Protein AF-A0A644YS75-F1 (afdb_monomer)

Nearest PDB structures (foldseek):
  4ifd-assembly1_A  TM=1.563E-01  e=3.974E+00  Saccharomyces cerevisiae S288C
  4oo1-assembly1_A  TM=1.200E-01  e=9.570E+00  Saccharomyces cerevisiae S288C

Secondary structure (DSSP, 8-state):
--PPPSSSEEEEE-SSTT-EEEEETTEEEEHHHHHGGG-TT--S---EEEEEE-BTTB--SS--EEEES-S-SSPPP-S--HHHHHHH---TTSTTHHHHHHHHHTT-EETTEETT--S-EEEEEEPHHHHHHHHHTT-STTEEEEEEETTEEEEEE-HHHHHHHHHTTEEETTTS--SS---TT-SS-SEEEP-SSSS-EEEEE-SS-EEEEETT----EEBPGGGTT--EE-SSEEEEEESS--

Foldseek 3Di:
DDDQDLAAWDWAADPPFLWTWIGHNQWIATLQLLLCVQPPPDPDDRTWHKDWDDDVPHHDPPHIDIDTPDPPRDDDRPDPWPQQVLLVDDDPSGQQLLVSLLQVLLVQHDRRGGPPADFEKEFAGAGPQQSQVCLVVVNQWQFDNWHADPSHTDTHGPSVGNNLLSQQRMAHCVQDPDRYYDAQPDPDAFAWGDTSHDATKGWDHPNQWIWIDGPPDDDIWTFDCPSSRDWSTIPRYTYTYTHHRD

Solvent-accessible surface area (backbone atoms only — not comparable to full-atom values): 13656 Å² total; per-residue (Å²): 133,80,86,83,55,62,62,58,78,49,80,43,78,46,93,56,76,68,38,42,38,44,31,48,55,27,19,40,28,24,36,49,46,51,47,39,78,56,40,77,87,54,84,76,77,55,57,40,57,53,45,80,52,56,58,90,86,36,80,55,95,87,60,86,47,70,47,62,89,64,97,70,64,86,55,77,68,83,69,87,23,43,51,28,54,51,40,66,60,79,56,78,72,30,59,49,33,54,52,39,52,52,37,50,69,23,66,35,49,55,82,58,32,48,71,92,69,58,74,42,36,42,32,58,41,27,26,40,65,19,46,53,52,25,34,72,67,66,60,44,68,35,45,44,82,30,46,73,56,97,83,42,83,48,56,51,72,41,38,70,51,24,34,31,51,59,33,27,41,36,42,30,45,77,68,37,94,69,85,46,65,69,37,58,78,42,86,52,70,63,45,75,40,48,36,85,26,79,35,34,32,31,39,43,59,78,62,81,46,47,36,36,23,38,58,96,52,89,50,69,15,40,48,48,64,92,60,74,51,58,53,43,41,38,91,43,22,32,38,45,48,15,66,31,60,99

Radius of gyration: 19.23 Å; Cα contacts (8 Å, |Δi|>4): 518; chains: 1; bounding box: 49×34×56 Å

pLDDT: mean 93.43, std 6.05, range [56.78, 98.81]

Organism: NCBI:txid1076179

Mean predicted aligned error: 4.21 Å

Sequence (246 aa):
MGALKTTGTQVCPLQSAFNYWYIKDGKITCNALFNKCTEPEYNGDPFVSFVEVTNNGTPWTNGKAYTYNNNALFEADKSDGLQHALAACNDSRYPYYAFVQLMKKAGMISGTSIQGLVGRFAAFIPTNEAINAGLTAGQIPGITNGKFVNGVLEGTVNVLELSRYLRSYFVTSELNVMTTYPYPGSAMKSGTFRTSGVAGLMYTDNGSSLSVNLAGQSRVGHVVSKYSYFPFAYKDGCFHLIDTVL

Structure (mmCIF, N/CA/C/O backbone):
data_AF-A0A644YS75-F1
#
_entry.id   AF-A0A644YS75-F1
#
loop_
_atom_site.group_PDB
_atom_site.id
_atom_site.type_symbol
_atom_site.label_atom_id
_atom_site.label_alt_id
_atom_site.label_comp_id
_atom_site.label_asym_id
_atom_site.label_entity_id
_atom_site.label_seq_id
_atom_site.pdbx_PDB_ins_code
_atom_site.Cartn_x
_atom_site.Cartn_y
_atom_site.Cartn_z
_atom_site.occupancy
_atom_site.B_iso_or_equiv
_atom_site.auth_seq_id
_atom_site.auth_comp_id
_atom_site.auth_asym_id
_atom_site.auth_atom_id
_atom_site.pdbx_PDB_model_num
ATOM 1 N N . MET A 1 1 ? 17.823 8.594 -18.125 1.00 56.78 1 MET A N 1
ATOM 2 C CA . MET A 1 1 ? 17.543 7.445 -17.234 1.00 56.78 1 MET A CA 1
ATOM 3 C C . MET A 1 1 ? 18.819 6.617 -17.127 1.00 56.78 1 MET A C 1
ATOM 5 O O . MET A 1 1 ? 19.489 6.478 -18.143 1.00 56.78 1 MET A O 1
ATOM 9 N N . GLY A 1 2 ? 19.200 6.154 -15.932 1.00 70.38 2 GLY A N 1
ATOM 10 C CA . GLY A 1 2 ? 20.372 5.279 -15.753 1.00 70.38 2 GLY A CA 1
ATOM 11 C C . GLY A 1 2 ? 20.145 3.869 -16.314 1.00 70.38 2 GLY A C 1
ATOM 12 O O . GLY A 1 2 ? 19.064 3.574 -16.822 1.00 70.38 2 GLY A O 1
ATOM 13 N N . ALA A 1 3 ? 21.152 2.995 -16.225 1.00 88.56 3 ALA A N 1
ATOM 14 C CA . ALA A 1 3 ? 21.014 1.598 -16.642 1.00 88.56 3 ALA A CA 1
ATOM 15 C C . ALA A 1 3 ? 19.913 0.870 -15.843 1.00 88.56 3 ALA A C 1
ATOM 17 O O . ALA A 1 3 ? 19.729 1.137 -14.652 1.00 88.56 3 ALA A O 1
ATOM 18 N N . LEU A 1 4 ? 19.190 -0.039 -16.504 1.00 93.12 4 LEU A N 1
ATOM 19 C CA . LEU A 1 4 ? 18.240 -0.931 -15.847 1.00 93.12 4 LEU A CA 1
ATOM 20 C C . LEU A 1 4 ? 19.016 -2.080 -15.199 1.00 93.12 4 LEU A C 1
ATOM 22 O O . LEU A 1 4 ? 19.870 -2.695 -15.839 1.00 93.12 4 LEU A O 1
ATOM 26 N N . LYS A 1 5 ? 18.739 -2.365 -13.927 1.00 93.88 5 LYS A N 1
ATOM 27 C CA . LYS A 1 5 ? 19.418 -3.434 -13.190 1.00 93.88 5 LYS A CA 1
ATOM 28 C C . LYS A 1 5 ? 19.017 -4.819 -13.693 1.00 93.88 5 LYS A C 1
ATOM 30 O O . LYS A 1 5 ? 17.837 -5.143 -13.779 1.00 93.88 5 LYS A O 1
ATOM 35 N N . THR A 1 6 ? 20.011 -5.671 -13.913 1.00 93.69 6 THR A N 1
ATOM 36 C CA . THR A 1 6 ? 19.817 -7.092 -14.239 1.00 93.69 6 THR A CA 1
ATOM 37 C C . THR A 1 6 ? 19.689 -7.983 -12.999 1.00 93.69 6 THR A C 1
ATOM 39 O O . THR A 1 6 ? 19.249 -9.119 -13.113 1.00 93.69 6 THR A O 1
ATOM 42 N N . THR A 1 7 ? 20.023 -7.469 -11.811 1.00 94.38 7 THR A N 1
ATOM 43 C CA . THR A 1 7 ? 19.905 -8.169 -10.520 1.00 94.38 7 THR A CA 1
ATOM 44 C C . THR A 1 7 ? 19.382 -7.232 -9.434 1.00 94.38 7 THR A C 1
ATOM 46 O O . THR A 1 7 ? 19.762 -6.056 -9.388 1.00 94.38 7 THR A O 1
ATOM 49 N N . GLY A 1 8 ? 18.575 -7.754 -8.513 1.00 94.69 8 GLY A N 1
ATOM 50 C CA . GLY A 1 8 ? 17.977 -6.991 -7.423 1.00 94.69 8 GLY A CA 1
ATOM 51 C C . GLY A 1 8 ? 16.852 -6.077 -7.904 1.00 94.69 8 GLY A C 1
ATOM 52 O O . GLY A 1 8 ? 16.239 -6.313 -8.944 1.00 94.69 8 GLY A O 1
ATOM 53 N N . THR A 1 9 ? 16.572 -5.022 -7.136 1.00 96.19 9 THR A N 1
ATOM 54 C CA . THR A 1 9 ? 15.433 -4.127 -7.378 1.00 96.19 9 THR A CA 1
ATOM 55 C C . THR A 1 9 ? 15.857 -2.713 -7.779 1.00 96.19 9 THR A C 1
ATOM 57 O O . THR A 1 9 ? 16.921 -2.204 -7.393 1.00 96.19 9 THR A O 1
ATOM 60 N N . GLN A 1 10 ? 15.006 -2.058 -8.566 1.00 95.88 10 GLN A N 1
ATOM 61 C CA . GLN A 1 10 ? 15.114 -0.644 -8.918 1.00 95.88 10 GLN A CA 1
ATOM 62 C C . GLN A 1 10 ? 13.723 -0.074 -9.212 1.00 95.88 10 GLN A C 1
ATOM 64 O O . GLN A 1 10 ? 12.905 -0.709 -9.870 1.00 95.88 10 GLN A O 1
ATOM 69 N N . VAL A 1 11 ? 13.477 1.149 -8.747 1.00 96.00 11 VAL A N 1
ATOM 70 C CA . VAL A 1 11 ? 12.291 1.936 -9.103 1.00 96.00 11 VAL A CA 1
ATOM 71 C C . VAL A 1 11 ? 12.738 3.067 -10.021 1.00 96.00 11 VAL A C 1
ATOM 73 O O . VAL A 1 11 ? 13.654 3.816 -9.680 1.00 96.00 11 VAL A O 1
ATOM 76 N N . CYS A 1 12 ? 12.103 3.189 -11.182 1.00 94.25 12 CYS A N 1
ATOM 77 C CA . CYS A 1 12 ? 12.363 4.234 -12.166 1.00 94.25 12 CYS A CA 1
ATOM 78 C C . CYS A 1 12 ? 11.152 5.174 -12.232 1.00 94.25 12 CYS A C 1
ATOM 80 O O . CYS A 1 12 ? 10.166 4.829 -12.887 1.00 94.25 12 CYS A O 1
ATOM 82 N N . PRO A 1 13 ? 11.191 6.345 -11.571 1.00 92.31 13 PRO A N 1
ATOM 83 C CA . PRO A 1 13 ? 10.153 7.359 -11.715 1.00 92.31 13 PRO A CA 1
ATOM 84 C C . PRO A 1 13 ? 10.068 7.849 -13.158 1.00 92.31 13 PRO A C 1
ATOM 86 O O . PRO A 1 13 ? 11.093 8.092 -13.801 1.00 92.31 13 PRO A O 1
ATOM 89 N N . LEU A 1 14 ? 8.846 8.006 -13.655 1.00 89.69 14 LEU A N 1
ATOM 90 C CA . LEU A 1 14 ? 8.579 8.535 -14.986 1.00 89.69 14 LEU A CA 1
ATOM 91 C C . LEU A 1 14 ? 8.363 10.051 -14.933 1.00 89.69 14 LEU A C 1
ATOM 93 O O . LEU A 1 14 ? 8.194 10.639 -13.866 1.00 89.69 14 LEU A O 1
ATOM 97 N N . GLN A 1 15 ? 8.344 10.692 -16.104 1.00 86.44 15 GLN A N 1
ATOM 98 C CA . GLN A 1 15 ? 8.055 12.127 -16.207 1.00 86.44 15 GLN A CA 1
ATOM 99 C C . GLN A 1 15 ? 6.659 12.470 -15.667 1.00 86.44 15 GLN A C 1
ATOM 101 O O . GLN A 1 15 ? 6.466 13.518 -15.054 1.00 86.44 15 GLN A O 1
ATOM 106 N N . SER A 1 16 ? 5.691 11.574 -15.876 1.00 86.19 16 SER A N 1
ATOM 107 C CA . SER A 1 16 ? 4.392 11.676 -15.224 1.00 86.19 16 SER A CA 1
ATOM 108 C C . SER A 1 16 ? 4.556 11.311 -13.751 1.00 86.19 16 SER A C 1
ATOM 110 O O . SER A 1 16 ? 4.875 10.165 -13.426 1.00 86.19 16 SER A O 1
ATOM 112 N N . ALA A 1 17 ? 4.363 12.288 -12.863 1.00 87.81 17 ALA A N 1
ATOM 113 C CA . ALA A 1 17 ? 4.533 12.097 -11.427 1.00 87.81 17 ALA A CA 1
ATOM 114 C C . ALA A 1 17 ? 3.721 10.893 -10.921 1.00 87.81 17 ALA A C 1
ATOM 116 O O . ALA A 1 17 ? 2.637 10.605 -11.431 1.00 87.81 17 ALA A O 1
ATOM 117 N N . PHE A 1 18 ? 4.244 10.199 -9.906 1.00 92.19 18 PHE A N 1
ATOM 118 C CA . PHE A 1 18 ? 3.615 9.017 -9.293 1.00 92.19 18 PHE A CA 1
ATOM 119 C C . PHE A 1 18 ? 3.434 7.803 -10.223 1.00 92.19 18 PHE A C 1
ATOM 121 O O . PHE A 1 18 ? 2.783 6.826 -9.848 1.00 92.19 18 PHE A O 1
ATOM 128 N N . ASN A 1 19 ? 4.050 7.829 -11.406 1.00 91.69 19 ASN A N 1
ATOM 129 C CA . ASN A 1 19 ? 4.142 6.683 -12.299 1.00 91.69 19 ASN A CA 1
ATOM 130 C C . ASN A 1 19 ? 5.564 6.132 -12.290 1.00 91.69 19 ASN A C 1
ATOM 132 O O . ASN A 1 19 ? 6.536 6.894 -12.305 1.00 91.69 19 ASN A O 1
ATOM 136 N N . TYR A 1 20 ? 5.677 4.808 -12.275 1.00 93.88 20 TYR A N 1
ATOM 137 C CA . TYR A 1 20 ? 6.948 4.121 -12.120 1.00 93.88 20 TYR A CA 1
ATOM 138 C C . TYR A 1 20 ? 7.062 2.953 -13.092 1.00 93.88 20 TYR A C 1
ATOM 140 O O . TYR A 1 20 ? 6.078 2.296 -13.444 1.00 93.88 20 TYR A O 1
ATOM 148 N N . TRP A 1 21 ? 8.299 2.659 -13.476 1.00 94.38 21 TRP A N 1
ATOM 149 C CA . TRP A 1 21 ? 8.676 1.302 -13.847 1.00 94.38 21 TRP A CA 1
ATOM 150 C C . TRP A 1 21 ? 9.345 0.627 -12.660 1.00 94.38 21 TRP A C 1
ATOM 152 O O . TRP A 1 21 ? 10.213 1.216 -12.007 1.00 94.38 21 TRP A O 1
ATOM 162 N N . TYR A 1 22 ? 8.953 -0.615 -12.402 1.00 96.25 22 TYR A N 1
ATOM 163 C CA . TYR A 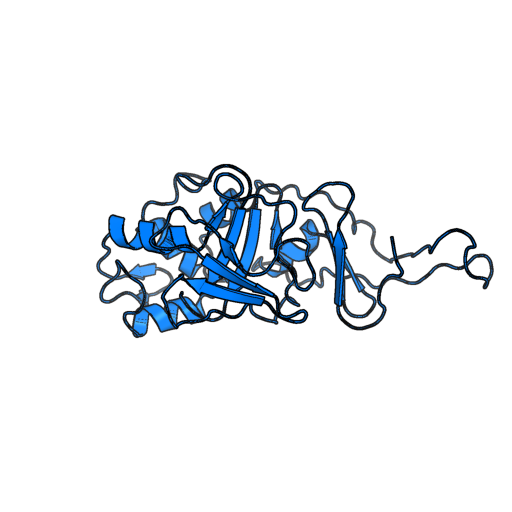1 22 ? 9.566 -1.449 -11.380 1.00 96.25 22 TYR A CA 1
ATOM 164 C C . TYR A 1 22 ? 10.447 -2.488 -12.052 1.00 96.25 22 TYR A C 1
ATOM 166 O O . TYR A 1 22 ? 10.007 -3.201 -12.954 1.00 96.25 22 TYR A O 1
ATOM 174 N N . ILE A 1 23 ? 11.695 -2.560 -11.608 1.00 96.62 23 ILE A N 1
ATOM 175 C CA . ILE A 1 23 ? 12.704 -3.484 -12.107 1.00 96.62 23 ILE A CA 1
ATOM 176 C C . ILE A 1 23 ? 13.005 -4.498 -11.018 1.00 96.62 23 ILE A C 1
ATOM 178 O O . ILE A 1 23 ? 13.319 -4.112 -9.890 1.00 96.62 23 ILE A O 1
ATOM 182 N N . LYS A 1 24 ? 12.944 -5.780 -11.365 1.00 96.31 24 LYS A N 1
ATOM 183 C CA . LYS A 1 24 ? 13.298 -6.889 -10.483 1.00 96.31 24 LYS A CA 1
ATOM 184 C C . LYS A 1 24 ? 14.019 -7.963 -11.284 1.00 96.31 24 LYS A C 1
ATOM 186 O O . LYS A 1 24 ? 13.426 -8.546 -12.185 1.00 96.31 24 LYS A O 1
ATOM 191 N N . ASP A 1 25 ? 15.285 -8.198 -10.954 1.00 96.12 25 ASP A N 1
ATOM 192 C CA . ASP A 1 25 ? 16.086 -9.312 -11.478 1.00 96.12 25 ASP A CA 1
ATOM 193 C C . ASP A 1 25 ? 16.057 -9.421 -13.017 1.00 96.12 25 ASP A C 1
ATOM 195 O O . ASP A 1 25 ? 15.738 -10.464 -13.584 1.00 96.12 25 ASP A O 1
ATOM 199 N N . GLY A 1 26 ? 16.326 -8.304 -13.710 1.00 94.81 26 GLY A N 1
ATOM 200 C CA . GLY A 1 26 ? 16.349 -8.262 -15.180 1.00 94.81 26 GLY A CA 1
ATOM 201 C C . GLY A 1 26 ? 14.968 -8.297 -15.835 1.00 94.81 26 GLY A C 1
ATOM 202 O O . GLY A 1 26 ? 14.857 -8.412 -17.058 1.00 94.81 26 GLY A O 1
ATOM 203 N N . LYS A 1 27 ? 13.908 -8.164 -15.037 1.00 95.12 27 LYS A N 1
ATOM 204 C CA . LYS A 1 27 ? 12.544 -7.982 -15.514 1.00 95.12 27 LYS A CA 1
ATOM 205 C C . LYS A 1 27 ? 12.004 -6.602 -15.169 1.00 95.12 27 LYS A C 1
ATOM 207 O O . LYS A 1 27 ? 12.444 -5.969 -14.212 1.00 95.12 27 LYS A O 1
ATOM 212 N N . ILE A 1 28 ? 11.028 -6.153 -15.944 1.00 95.19 28 ILE A N 1
ATOM 213 C CA . ILE A 1 28 ? 10.381 -4.847 -15.841 1.00 95.19 28 ILE A CA 1
ATOM 214 C C . ILE A 1 28 ? 8.861 -5.005 -15.771 1.00 95.19 28 ILE A C 1
ATOM 216 O O . ILE A 1 28 ? 8.293 -5.903 -16.389 1.00 95.19 28 ILE A O 1
ATOM 220 N N . THR A 1 29 ? 8.204 -4.119 -15.030 1.00 94.50 29 THR A N 1
ATOM 221 C CA . THR A 1 29 ? 6.749 -3.925 -15.038 1.00 94.50 29 THR A CA 1
ATOM 222 C C . THR A 1 29 ? 6.402 -2.446 -14.817 1.00 94.50 29 THR A C 1
ATOM 224 O O . THR A 1 29 ? 7.290 -1.617 -14.596 1.00 94.50 29 THR A O 1
ATOM 227 N N . CYS A 1 30 ? 5.118 -2.102 -14.872 1.00 93.56 30 CYS A N 1
ATOM 228 C CA . CYS A 1 30 ? 4.583 -0.767 -14.601 1.00 93.56 30 CYS A CA 1
ATOM 229 C C . CYS A 1 30 ? 3.538 -0.811 -13.476 1.00 93.56 30 CYS A C 1
ATOM 231 O O . CYS A 1 30 ? 3.090 -1.891 -13.091 1.00 93.56 30 CYS A O 1
ATOM 233 N N . ASN A 1 31 ? 3.108 0.357 -12.987 1.00 93.56 31 ASN A N 1
ATOM 234 C CA . ASN A 1 31 ? 2.051 0.481 -11.975 1.00 93.56 31 ASN A CA 1
ATOM 235 C C . ASN A 1 31 ? 0.823 -0.403 -12.270 1.00 93.56 31 ASN A C 1
ATOM 237 O O . ASN A 1 31 ? 0.420 -1.198 -11.426 1.00 93.56 31 ASN A O 1
ATOM 241 N N . ALA A 1 32 ? 0.253 -0.281 -13.476 1.00 91.38 32 ALA A N 1
ATOM 242 C CA . ALA A 1 32 ? -1.008 -0.926 -13.842 1.00 91.38 32 ALA A CA 1
ATOM 243 C C . ALA A 1 32 ? -0.923 -2.457 -13.778 1.00 91.38 32 ALA A C 1
ATOM 245 O O . ALA A 1 32 ? -1.808 -3.109 -13.232 1.00 91.38 32 ALA A O 1
ATOM 246 N N . LEU A 1 33 ? 0.161 -3.036 -14.302 1.00 92.69 33 LEU A N 1
ATOM 247 C CA . LEU A 1 33 ? 0.383 -4.479 -14.250 1.00 92.69 33 LEU A CA 1
ATOM 248 C C . LEU A 1 33 ? 0.757 -4.941 -12.841 1.00 92.69 33 LEU A C 1
ATOM 250 O O . LEU A 1 33 ? 0.276 -5.977 -12.392 1.00 92.69 33 LEU A O 1
ATOM 254 N N . PHE A 1 34 ? 1.571 -4.169 -12.121 1.00 95.12 34 PHE A N 1
ATOM 255 C CA . PHE A 1 34 ? 1.993 -4.518 -10.770 1.00 95.12 34 PHE A CA 1
ATOM 256 C C . PHE A 1 34 ? 0.834 -4.538 -9.768 1.00 95.12 34 PHE A C 1
ATOM 258 O O . PHE A 1 34 ? 0.790 -5.414 -8.907 1.00 95.12 34 PHE A O 1
ATOM 265 N N . ASN A 1 35 ? -0.136 -3.629 -9.898 1.00 95.00 35 ASN A N 1
ATOM 266 C CA . ASN A 1 35 ? -1.317 -3.588 -9.031 1.00 95.00 35 ASN A CA 1
ATOM 267 C C . ASN A 1 35 ? -2.147 -4.883 -9.099 1.00 95.00 35 ASN A C 1
ATOM 269 O O . ASN A 1 35 ? -2.689 -5.312 -8.072 1.00 95.00 35 ASN A O 1
ATOM 273 N N . LYS A 1 36 ? -2.144 -5.568 -10.254 1.00 93.00 36 LYS A N 1
ATOM 274 C CA . LYS A 1 36 ? -2.822 -6.860 -10.440 1.00 93.00 36 LYS A CA 1
ATOM 275 C C . LYS A 1 36 ? -2.288 -7.959 -9.522 1.00 93.00 36 LYS A C 1
ATOM 277 O O . LYS A 1 36 ? -3.035 -8.867 -9.197 1.00 93.00 36 LYS A O 1
ATOM 282 N N . CYS A 1 37 ? -1.062 -7.850 -8.993 1.00 93.56 37 CYS A N 1
ATOM 283 C CA . CYS A 1 37 ? -0.525 -8.781 -7.983 1.00 93.56 37 CYS A CA 1
ATOM 284 C C . CYS A 1 37 ? -1.416 -8.955 -6.746 1.00 93.56 37 CYS A C 1
ATOM 286 O O . CYS A 1 37 ? -1.222 -9.899 -5.982 1.00 93.56 37 CYS A O 1
ATOM 288 N N . THR A 1 38 ? -2.310 -8.001 -6.483 1.00 93.69 38 THR A N 1
ATOM 289 C CA . THR A 1 38 ? -3.226 -8.055 -5.339 1.00 93.69 38 THR A CA 1
ATOM 290 C C . THR A 1 38 ? -4.622 -8.544 -5.698 1.00 93.69 38 THR A C 1
ATOM 292 O O . THR A 1 38 ? -5.412 -8.790 -4.790 1.00 93.69 38 THR A O 1
ATOM 295 N N . GLU A 1 39 ? -4.926 -8.697 -6.986 1.00 94.00 39 GLU A N 1
ATOM 296 C CA . GLU A 1 39 ? -6.221 -9.156 -7.476 1.00 94.00 39 GLU A CA 1
ATOM 297 C C . GLU A 1 39 ? -6.339 -10.682 -7.329 1.00 94.00 39 GLU A C 1
ATOM 299 O O . GLU A 1 39 ? -5.486 -11.405 -7.842 1.00 94.00 39 GLU A O 1
ATOM 304 N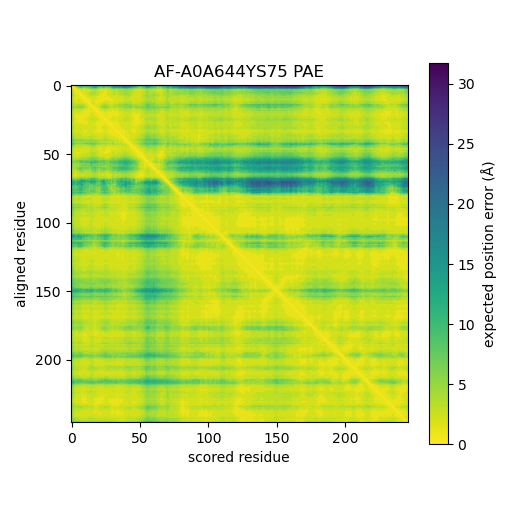 N . PRO A 1 40 ? -7.396 -11.204 -6.679 1.00 93.38 40 PRO A N 1
ATOM 305 C CA . PRO A 1 40 ? -7.563 -12.639 -6.448 1.00 93.38 40 PRO A CA 1
ATOM 306 C C . PRO A 1 40 ? -7.597 -13.503 -7.709 1.00 93.38 40 PRO A C 1
ATOM 308 O O . PRO A 1 40 ? -7.219 -14.669 -7.662 1.00 93.38 40 PRO A O 1
ATOM 311 N N . GLU A 1 41 ? -8.076 -12.945 -8.821 1.00 93.00 41 GLU A N 1
ATOM 312 C CA . GLU A 1 41 ? -8.194 -13.652 -10.102 1.00 93.00 41 GLU A CA 1
ATOM 313 C C . GLU A 1 41 ? -6.907 -13.583 -10.939 1.00 93.00 41 GLU A C 1
ATOM 315 O O . GLU A 1 41 ? -6.783 -14.261 -11.964 1.00 93.00 41 GLU A O 1
ATOM 320 N N . TYR A 1 42 ? -5.934 -12.765 -10.532 1.00 91.88 42 TYR A N 1
ATOM 321 C CA . TYR A 1 42 ? -4.701 -12.595 -11.280 1.00 91.88 42 TYR A CA 1
ATOM 322 C C . TYR A 1 42 ? -3.690 -13.693 -10.939 1.00 91.88 42 TYR A C 1
ATOM 324 O O . TYR A 1 42 ? -3.102 -13.724 -9.862 1.00 91.88 42 TYR A O 1
ATOM 332 N N . ASN A 1 43 ? -3.445 -14.569 -11.913 1.00 87.31 43 ASN A N 1
ATOM 333 C CA . ASN A 1 43 ? -2.524 -15.704 -11.790 1.00 87.31 43 ASN A CA 1
ATOM 334 C C . ASN A 1 43 ? -1.259 -15.558 -12.665 1.00 87.31 43 ASN A C 1
ATOM 336 O O . ASN A 1 43 ? -0.539 -16.531 -12.883 1.00 87.31 43 ASN A O 1
ATOM 340 N N . GLY A 1 44 ? -1.011 -14.366 -13.220 1.00 87.94 44 GLY A N 1
ATOM 341 C CA . GLY A 1 44 ? 0.130 -14.092 -14.101 1.00 87.94 44 GLY A CA 1
ATOM 342 C C . GLY A 1 44 ? 1.379 -13.588 -13.368 1.00 87.94 44 GLY A C 1
ATOM 343 O O . GLY A 1 44 ? 1.334 -13.244 -12.191 1.00 87.94 44 GLY A O 1
ATOM 344 N N . ASP A 1 45 ? 2.498 -13.499 -14.093 1.00 90.19 45 ASP A N 1
ATOM 345 C CA . ASP A 1 45 ? 3.659 -12.693 -13.689 1.00 90.19 45 ASP A CA 1
ATOM 346 C C . ASP A 1 45 ? 3.536 -11.316 -14.366 1.00 90.19 45 ASP A C 1
ATOM 348 O O . ASP A 1 45 ? 3.493 -11.258 -15.602 1.00 90.19 45 ASP A O 1
ATOM 352 N N . PRO A 1 46 ? 3.450 -10.198 -13.620 1.00 91.50 46 PRO A N 1
ATOM 353 C CA . PRO A 1 46 ? 3.325 -8.880 -14.238 1.00 91.50 46 PRO A CA 1
ATOM 354 C C . PRO A 1 46 ? 4.662 -8.390 -14.794 1.00 91.50 46 PRO A C 1
ATOM 356 O O . PRO A 1 46 ? 4.705 -7.343 -15.446 1.00 91.50 46 PRO A O 1
ATOM 359 N N . PHE A 1 47 ? 5.756 -9.100 -14.507 1.00 93.56 47 PHE A N 1
ATOM 360 C CA . PHE A 1 47 ? 7.095 -8.762 -14.945 1.00 93.56 47 PHE A CA 1
ATOM 361 C C . PHE A 1 47 ? 7.459 -9.455 -16.255 1.00 93.56 47 PHE A C 1
ATOM 363 O O . PHE A 1 47 ? 7.237 -10.647 -16.456 1.00 93.56 47 PHE A O 1
ATOM 370 N N . VAL A 1 48 ? 8.126 -8.704 -17.125 1.00 93.25 48 VAL A N 1
ATOM 371 C CA . VAL A 1 48 ? 8.627 -9.179 -18.416 1.00 93.25 48 VAL A CA 1
ATOM 372 C C . VAL A 1 48 ? 10.132 -8.993 -18.458 1.00 93.25 48 VAL A C 1
ATOM 374 O O . VAL A 1 48 ? 10.633 -7.933 -18.090 1.00 93.25 48 VAL A O 1
ATOM 377 N N . SER A 1 49 ? 10.866 -10.005 -18.913 1.00 94.12 49 SER A N 1
ATOM 378 C CA . SER A 1 49 ? 12.310 -9.880 -19.121 1.00 94.12 49 SER A CA 1
ATOM 379 C C . SER A 1 49 ? 12.622 -8.814 -20.171 1.00 94.12 49 SER A C 1
ATOM 381 O O . SER A 1 49 ? 11.977 -8.759 -21.222 1.00 94.12 49 SER A O 1
ATOM 383 N N . PHE A 1 50 ? 13.641 -7.999 -19.908 1.00 93.06 50 PHE A N 1
ATOM 384 C CA . PHE A 1 50 ? 14.183 -7.064 -20.889 1.00 93.06 50 PHE A CA 1
ATOM 385 C C . PHE A 1 50 ? 15.618 -7.440 -21.261 1.00 93.06 50 PHE A C 1
ATOM 387 O O . PHE A 1 50 ? 16.336 -8.079 -20.494 1.00 93.06 50 PHE A O 1
ATOM 394 N N . VAL A 1 51 ? 16.046 -7.016 -22.446 1.00 92.44 51 VAL A N 1
ATOM 395 C CA . VAL A 1 51 ? 17.401 -7.226 -22.965 1.00 92.44 51 VAL A CA 1
ATOM 396 C C . VAL A 1 51 ? 17.935 -5.899 -23.480 1.00 92.44 51 VAL A C 1
ATOM 398 O O . VAL A 1 51 ? 17.218 -5.167 -24.162 1.00 92.44 51 VAL A O 1
ATOM 401 N N . GLU A 1 52 ? 19.181 -5.567 -23.143 1.00 92.44 52 GLU A N 1
ATOM 402 C CA . GLU A 1 52 ? 19.847 -4.390 -23.704 1.00 92.44 52 GLU A CA 1
ATOM 403 C C . GLU A 1 52 ? 20.090 -4.596 -25.206 1.00 92.44 52 GLU A C 1
ATOM 405 O O . GLU A 1 52 ? 20.649 -5.605 -25.634 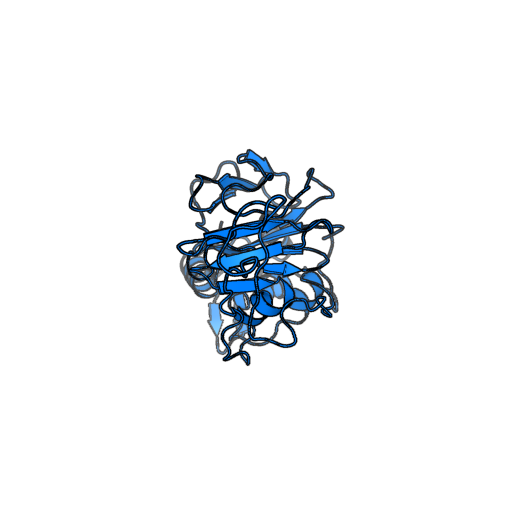1.00 92.44 52 GLU A O 1
ATOM 410 N N . VAL A 1 53 ? 19.668 -3.625 -26.009 1.00 93.12 53 VAL A N 1
ATOM 411 C CA . VAL A 1 53 ? 19.918 -3.576 -27.449 1.00 93.12 53 VAL A CA 1
ATOM 412 C C . VAL A 1 53 ? 21.188 -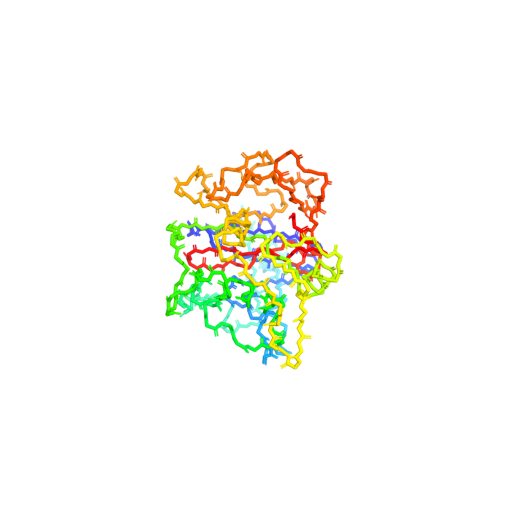2.770 -27.674 1.00 93.12 53 VAL A C 1
ATOM 414 O O . VAL A 1 53 ? 21.323 -1.666 -27.148 1.00 93.12 53 VAL A O 1
ATOM 417 N N . THR A 1 54 ? 22.101 -3.296 -28.484 1.00 92.25 54 THR A N 1
ATOM 418 C CA . THR A 1 54 ? 23.358 -2.633 -28.852 1.00 92.25 54 THR A CA 1
ATOM 419 C C . THR A 1 54 ? 23.311 -2.115 -30.287 1.00 92.25 54 THR A C 1
ATOM 421 O O . THR A 1 54 ? 22.507 -2.564 -31.104 1.00 92.25 54 THR A O 1
ATOM 424 N N . ASN A 1 55 ? 24.189 -1.168 -30.604 1.00 89.38 55 ASN A N 1
ATOM 425 C CA . ASN A 1 55 ? 24.427 -0.712 -31.965 1.00 89.38 55 ASN A CA 1
ATOM 426 C C . ASN A 1 55 ? 25.450 -1.646 -32.631 1.00 89.38 55 ASN A C 1
ATOM 428 O O . ASN A 1 55 ? 26.656 -1.463 -32.462 1.00 89.38 55 ASN A O 1
ATOM 432 N N . ASN A 1 56 ? 24.976 -2.686 -33.325 1.00 88.75 56 ASN A N 1
ATOM 433 C CA . ASN A 1 56 ? 25.816 -3.693 -33.992 1.00 88.75 56 ASN A CA 1
ATOM 434 C C . ASN A 1 56 ? 26.912 -4.284 -33.078 1.00 88.75 56 ASN A C 1
ATOM 436 O O . ASN A 1 56 ? 28.081 -4.354 -33.449 1.00 88.75 56 ASN A O 1
ATOM 440 N N . GLY A 1 57 ? 26.549 -4.671 -31.851 1.00 89.38 57 GLY A N 1
ATOM 441 C CA . GLY A 1 57 ? 27.485 -5.233 -30.868 1.00 89.38 57 GLY A CA 1
ATOM 442 C C . GLY A 1 57 ? 28.259 -4.197 -30.046 1.00 89.38 57 GLY A C 1
ATOM 443 O O . GLY A 1 57 ? 28.973 -4.577 -29.123 1.00 89.38 57 GLY A O 1
ATOM 444 N N . THR A 1 58 ? 28.089 -2.899 -30.319 1.00 92.06 58 THR A N 1
ATOM 445 C CA . THR A 1 58 ? 28.739 -1.804 -29.579 1.00 92.06 58 THR A CA 1
ATOM 446 C C . THR A 1 58 ? 27.719 -1.031 -28.727 1.00 92.06 58 THR A C 1
ATOM 448 O O . THR A 1 58 ? 26.577 -0.851 -29.160 1.00 92.06 58 THR A O 1
ATOM 451 N N . PRO A 1 59 ? 28.076 -0.548 -27.521 1.00 89.88 59 PRO A N 1
ATOM 452 C CA . PRO A 1 59 ? 27.200 0.321 -26.735 1.00 89.88 59 PRO A CA 1
ATOM 453 C C . PRO A 1 59 ? 26.786 1.591 -27.490 1.00 89.88 59 PRO A C 1
ATOM 455 O O . PRO A 1 59 ? 27.547 2.136 -28.291 1.00 89.88 59 PRO A O 1
ATOM 458 N N . TRP A 1 60 ? 25.587 2.098 -27.203 1.00 89.88 60 TRP A N 1
ATOM 459 C CA . TRP A 1 60 ? 25.150 3.399 -27.709 1.00 89.88 60 TRP A CA 1
ATOM 460 C C . TRP A 1 60 ? 25.970 4.531 -27.077 1.00 89.88 60 TRP A C 1
ATOM 462 O O . TRP A 1 60 ? 26.339 4.469 -25.905 1.00 89.88 60 TRP A O 1
ATOM 472 N N . THR A 1 61 ? 26.227 5.597 -27.834 1.00 90.31 61 THR A N 1
ATOM 473 C CA . THR A 1 61 ? 27.056 6.731 -27.383 1.00 90.31 61 THR A CA 1
ATOM 474 C C . THR A 1 61 ? 26.297 7.751 -26.532 1.00 90.31 61 THR A C 1
ATOM 476 O O . THR A 1 61 ? 26.912 8.588 -25.880 1.00 90.31 61 THR A O 1
ATOM 479 N N . ASN A 1 62 ? 24.965 7.696 -26.531 1.00 87.94 62 ASN A N 1
ATOM 480 C CA . ASN A 1 62 ? 24.088 8.701 -25.929 1.00 87.94 62 ASN A CA 1
ATOM 481 C C . ASN A 1 62 ? 22.992 8.103 -25.030 1.00 87.94 62 ASN A C 1
ATOM 483 O O . ASN A 1 62 ? 22.020 8.783 -24.703 1.00 87.94 62 ASN A O 1
ATOM 487 N N . GLY A 1 63 ? 23.123 6.839 -24.624 1.00 87.06 63 GLY A N 1
ATOM 488 C CA . GLY A 1 63 ? 22.138 6.200 -23.760 1.00 87.06 63 GLY A CA 1
ATOM 489 C C . GLY A 1 63 ? 22.228 4.684 -23.757 1.00 87.06 63 GLY A C 1
ATOM 490 O O . GLY A 1 63 ? 23.264 4.101 -24.059 1.00 87.06 63 GLY A O 1
ATOM 491 N N . LYS A 1 64 ? 21.119 4.047 -23.390 1.00 90.31 64 LYS A N 1
ATOM 492 C CA . LYS A 1 64 ? 20.917 2.601 -23.486 1.00 90.31 64 LYS A CA 1
ATOM 493 C C . LYS A 1 64 ? 19.536 2.351 -24.070 1.00 90.31 64 LYS A C 1
ATOM 495 O O . LYS A 1 64 ? 18.587 3.046 -23.708 1.00 90.31 64 LYS A O 1
ATOM 500 N N . ALA A 1 65 ? 19.437 1.367 -24.950 1.00 90.25 65 ALA A N 1
ATOM 501 C CA . ALA A 1 65 ? 18.175 0.902 -25.501 1.00 90.25 65 ALA A CA 1
ATOM 502 C C . ALA A 1 65 ? 17.884 -0.491 -24.948 1.00 90.25 65 ALA A C 1
ATOM 504 O O . ALA A 1 65 ? 18.804 -1.278 -24.741 1.00 90.25 65 ALA A O 1
ATOM 505 N N . TYR A 1 66 ? 16.613 -0.798 -24.712 1.00 91.25 66 TYR A N 1
ATOM 506 C CA . TYR A 1 66 ? 16.188 -2.113 -24.245 1.00 91.25 66 TYR A CA 1
ATOM 507 C C . TYR A 1 66 ? 14.989 -2.577 -25.057 1.00 91.25 66 TYR A C 1
ATOM 509 O O . TYR A 1 66 ? 14.148 -1.769 -25.448 1.00 91.25 66 TYR A O 1
ATOM 517 N N . THR A 1 67 ? 14.911 -3.882 -25.277 1.00 90.62 67 THR A N 1
ATOM 518 C CA . THR A 1 67 ? 13.742 -4.554 -25.840 1.00 90.62 67 THR A CA 1
ATOM 519 C C . THR A 1 67 ? 13.145 -5.492 -24.800 1.00 90.62 67 THR A C 1
ATOM 521 O O . THR A 1 67 ? 13.842 -5.951 -23.895 1.00 90.62 67 THR A O 1
ATOM 524 N N . TYR A 1 68 ? 11.854 -5.771 -24.914 1.00 89.25 68 TYR A N 1
ATOM 525 C CA . TYR A 1 68 ? 11.125 -6.696 -24.057 1.00 89.25 68 TYR A CA 1
ATOM 526 C C . TYR A 1 68 ? 10.082 -7.421 -24.901 1.00 89.25 68 TYR A C 1
ATOM 528 O O . TYR A 1 68 ? 9.553 -6.872 -25.866 1.00 89.25 68 TYR A O 1
ATOM 536 N N . ASN A 1 69 ? 9.786 -8.667 -24.543 1.00 80.50 69 ASN A N 1
ATOM 537 C CA . ASN A 1 69 ? 8.849 -9.488 -25.302 1.00 80.50 69 ASN A CA 1
ATOM 538 C C . ASN A 1 69 ? 7.440 -9.409 -24.696 1.00 80.50 69 ASN A C 1
ATOM 540 O O . ASN A 1 69 ? 6.993 -10.345 -24.036 1.00 80.50 69 ASN A O 1
ATOM 544 N N . ASN A 1 70 ? 6.774 -8.262 -24.848 1.00 78.06 70 ASN A N 1
ATOM 545 C CA . ASN A 1 70 ? 5.361 -8.093 -24.498 1.00 78.06 70 ASN A CA 1
ATOM 546 C C . ASN A 1 70 ? 4.747 -6.940 -25.308 1.00 78.06 70 ASN A C 1
ATOM 548 O O . ASN A 1 70 ? 5.379 -5.907 -25.505 1.00 78.06 70 ASN A O 1
ATOM 552 N N . ASN A 1 71 ? 3.497 -7.101 -25.733 1.00 66.88 71 ASN A N 1
ATOM 553 C CA . ASN A 1 71 ? 2.760 -6.097 -26.496 1.00 66.88 71 ASN A CA 1
ATOM 554 C C . ASN A 1 71 ? 2.182 -4.972 -25.619 1.00 66.88 71 ASN A C 1
ATOM 556 O O . ASN A 1 71 ? 1.750 -3.957 -26.158 1.00 66.88 71 ASN A O 1
ATOM 560 N N . ALA A 1 72 ? 2.148 -5.137 -24.290 1.00 67.44 72 ALA A N 1
ATOM 561 C CA . ALA A 1 72 ? 1.422 -4.226 -23.405 1.00 67.44 72 ALA A CA 1
ATOM 562 C C . ALA A 1 72 ? 2.102 -3.987 -22.041 1.00 67.44 72 ALA A C 1
ATOM 564 O O . ALA A 1 72 ? 1.492 -4.118 -20.986 1.00 67.44 72 ALA A O 1
ATOM 565 N N . LEU A 1 73 ? 3.393 -3.633 -22.041 1.00 73.50 73 LEU A N 1
ATOM 566 C CA . LEU A 1 73 ? 4.116 -3.284 -20.806 1.00 73.50 73 LEU A CA 1
ATOM 567 C C . LEU A 1 73 ? 3.803 -1.859 -20.309 1.00 73.50 73 LEU A C 1
ATOM 569 O O . LEU A 1 73 ? 3.844 -1.590 -19.110 1.00 73.50 73 LEU A O 1
ATOM 573 N N . PHE A 1 74 ? 3.493 -0.940 -21.224 1.00 74.75 74 PHE A N 1
ATOM 574 C CA . PHE A 1 74 ? 3.234 0.471 -20.927 1.00 74.75 74 PHE A CA 1
ATOM 575 C C . PHE A 1 74 ? 1.747 0.794 -21.063 1.00 74.75 74 PHE A C 1
ATOM 577 O O . PHE A 1 74 ? 1.337 1.615 -21.881 1.00 74.75 74 PHE A O 1
ATOM 584 N N . GLU A 1 75 ? 0.932 0.110 -20.264 1.00 71.56 75 GLU A N 1
ATOM 585 C CA . GLU A 1 75 ? -0.495 0.397 -20.156 1.00 71.56 75 GLU A CA 1
ATOM 586 C C . GLU A 1 75 ? -0.740 1.539 -19.169 1.00 71.56 75 GLU A C 1
ATOM 588 O O . GLU A 1 75 ? -0.183 1.573 -18.069 1.00 71.56 75 GLU A O 1
ATOM 593 N N . ALA A 1 76 ? -1.610 2.473 -19.555 1.00 72.31 76 ALA A N 1
ATOM 594 C CA . ALA A 1 76 ? -2.181 3.408 -18.601 1.00 72.31 76 ALA A CA 1
ATOM 595 C C . ALA A 1 76 ? -3.105 2.642 -17.646 1.00 72.31 76 ALA A C 1
ATOM 597 O O . ALA A 1 76 ? -3.921 1.833 -18.093 1.00 72.31 76 ALA A O 1
ATOM 598 N N . ASP A 1 77 ? -3.000 2.924 -16.348 1.00 74.69 77 ASP A N 1
ATOM 599 C CA . ASP A 1 77 ? -3.973 2.429 -15.380 1.00 74.69 77 ASP A CA 1
ATOM 600 C C . ASP A 1 77 ? -5.359 3.001 -15.724 1.00 74.69 77 ASP A C 1
ATOM 602 O O . ASP A 1 77 ? -5.548 4.218 -15.780 1.00 74.69 77 ASP A O 1
ATOM 606 N N . LYS A 1 78 ? -6.316 2.110 -16.000 1.00 78.06 78 LYS A N 1
ATOM 607 C CA . LYS A 1 78 ? -7.710 2.453 -16.320 1.00 78.06 78 LYS A CA 1
ATOM 608 C C . LYS A 1 78 ? -8.620 2.381 -15.093 1.00 78.06 78 LYS A C 1
ATOM 610 O O . LYS A 1 78 ? -9.829 2.532 -15.237 1.00 78.06 78 LYS A O 1
ATOM 615 N N . SER A 1 79 ? -8.063 2.122 -13.909 1.00 82.44 79 SER A N 1
ATOM 616 C CA . SER A 1 79 ? -8.831 2.015 -12.677 1.00 82.44 79 SER A CA 1
ATOM 617 C C . SER A 1 79 ? -9.407 3.361 -12.223 1.00 82.44 79 SER A C 1
ATOM 619 O O . SER A 1 79 ? -8.924 4.461 -12.537 1.00 82.44 79 SER A O 1
ATOM 621 N N . ASP A 1 80 ? -10.442 3.271 -11.393 1.00 88.31 80 ASP A N 1
ATOM 622 C CA . ASP A 1 80 ? -11.025 4.427 -10.717 1.00 88.31 80 ASP A CA 1
ATOM 623 C C . ASP A 1 80 ? -10.158 4.963 -9.568 1.00 88.31 80 ASP A C 1
ATOM 625 O O . ASP A 1 80 ? -10.491 5.990 -8.979 1.00 88.31 80 ASP A O 1
ATOM 629 N N . GLY A 1 81 ? -8.988 4.363 -9.337 1.00 92.81 81 GLY A N 1
ATOM 630 C CA . GLY A 1 81 ? -8.047 4.740 -8.293 1.00 92.81 81 GLY A CA 1
ATOM 631 C C . GLY A 1 81 ? -8.132 3.847 -7.058 1.00 92.81 81 GLY A C 1
ATOM 632 O O . GLY A 1 81 ? -9.005 2.986 -6.921 1.00 92.81 81 GLY A O 1
ATOM 633 N N . LEU A 1 82 ? -7.205 4.070 -6.136 1.00 95.25 82 LEU A N 1
ATOM 634 C CA . LEU A 1 82 ? -7.088 3.349 -4.883 1.00 95.25 82 LEU A CA 1
ATOM 635 C C . LEU A 1 82 ? -8.292 3.590 -3.971 1.00 95.25 82 LEU A C 1
ATOM 637 O O . LEU A 1 82 ? -8.721 2.650 -3.306 1.00 95.25 82 LEU A O 1
ATOM 641 N N . GLN A 1 83 ? -8.870 4.800 -3.934 1.00 95.38 83 GLN A N 1
ATOM 642 C CA . GLN A 1 83 ? -10.069 5.020 -3.114 1.00 95.38 83 GLN A CA 1
ATOM 643 C C . GLN A 1 83 ? -11.216 4.112 -3.556 1.00 95.38 83 GLN A C 1
ATOM 645 O O . GLN A 1 83 ? -11.853 3.479 -2.714 1.00 95.38 83 GLN A O 1
ATOM 650 N N . HIS A 1 84 ? -11.430 4.006 -4.869 1.00 94.69 84 HIS A N 1
ATOM 651 C CA . HIS A 1 84 ? -12.442 3.121 -5.429 1.00 94.69 84 HIS A CA 1
ATOM 652 C C . HIS A 1 84 ? -12.115 1.652 -5.144 1.00 94.69 84 HIS A C 1
ATOM 654 O O . HIS A 1 84 ? -12.982 0.928 -4.657 1.00 94.69 84 HIS A O 1
ATOM 660 N N . ALA A 1 85 ? -10.870 1.220 -5.379 1.00 95.00 85 ALA A N 1
ATOM 661 C CA . ALA A 1 85 ? -10.443 -0.158 -5.127 1.00 95.00 85 ALA A CA 1
ATOM 662 C C . ALA A 1 85 ? -10.677 -0.583 -3.665 1.00 95.00 85 ALA A C 1
ATOM 664 O O . ALA A 1 85 ? -11.225 -1.655 -3.401 1.00 95.00 85 ALA A O 1
ATOM 665 N N . LEU A 1 86 ? -10.336 0.283 -2.705 1.00 96.44 86 LEU A N 1
ATOM 666 C CA . LEU A 1 86 ? -10.578 0.030 -1.284 1.00 96.44 86 LEU A CA 1
ATOM 667 C C . LEU A 1 86 ? -12.074 0.054 -0.942 1.00 96.44 86 LEU A C 1
ATOM 669 O O . LEU A 1 86 ? -12.544 -0.829 -0.229 1.00 96.44 86 LEU A O 1
ATOM 673 N N . ALA A 1 87 ? -12.841 1.020 -1.455 1.00 95.38 87 ALA A N 1
ATOM 674 C CA . ALA A 1 87 ? -14.275 1.124 -1.176 1.00 95.38 87 ALA A CA 1
ATOM 675 C C . ALA A 1 87 ? -15.069 -0.085 -1.712 1.00 95.38 87 ALA A C 1
ATOM 677 O O . ALA A 1 87 ? -15.927 -0.637 -1.011 1.00 95.38 87 ALA A O 1
ATOM 678 N N . ALA A 1 88 ? -14.743 -0.534 -2.927 1.00 93.94 88 ALA A N 1
ATOM 679 C CA . ALA A 1 88 ? -15.408 -1.640 -3.613 1.00 93.94 88 ALA A CA 1
ATOM 680 C C . ALA A 1 88 ? -15.003 -3.033 -3.091 1.00 93.94 88 ALA A C 1
ATOM 682 O O . ALA A 1 88 ? -15.698 -4.013 -3.363 1.00 93.94 88 ALA A O 1
ATOM 683 N N . CYS A 1 89 ? -13.917 -3.148 -2.318 1.00 94.62 89 CYS A N 1
ATOM 684 C CA . CYS A 1 89 ? -13.390 -4.437 -1.870 1.00 94.62 89 CYS A CA 1
ATOM 685 C C . CYS A 1 89 ? -14.372 -5.193 -0.955 1.00 94.62 89 CYS A C 1
ATOM 687 O O . CYS A 1 89 ? -14.656 -4.782 0.175 1.00 94.62 89 CYS A O 1
ATOM 689 N N . ASN A 1 90 ? -14.884 -6.321 -1.454 1.00 92.31 90 ASN A N 1
ATOM 690 C CA . ASN A 1 90 ? -15.786 -7.238 -0.745 1.00 92.31 90 ASN A CA 1
ATOM 691 C C . ASN A 1 90 ? -15.328 -8.706 -0.798 1.00 92.31 90 ASN A C 1
ATOM 693 O O . ASN A 1 90 ? -15.983 -9.559 -0.206 1.00 92.31 90 ASN A O 1
ATOM 697 N N . ASP A 1 91 ? -14.214 -9.002 -1.465 1.00 95.00 91 ASP A N 1
ATOM 698 C CA . ASP A 1 91 ? -13.665 -10.353 -1.580 1.00 95.00 91 ASP A CA 1
ATOM 699 C C . ASP A 1 91 ? -12.550 -10.564 -0.547 1.00 95.00 91 ASP A C 1
ATOM 701 O O . ASP A 1 91 ? -11.557 -9.831 -0.521 1.00 95.00 91 ASP A O 1
ATOM 705 N N . SER A 1 92 ? -12.715 -11.573 0.312 1.00 94.94 92 SER A N 1
ATOM 706 C CA . SER A 1 92 ? -11.792 -11.879 1.410 1.00 94.94 92 SER A CA 1
ATOM 707 C C . SER A 1 92 ? -10.403 -12.326 0.963 1.00 94.94 92 SER A C 1
ATOM 709 O O . SER A 1 92 ? -9.487 -12.374 1.782 1.00 94.94 92 SER A O 1
ATOM 711 N N . ARG A 1 93 ? -10.228 -12.652 -0.321 1.00 95.06 93 ARG A N 1
ATOM 712 C CA . ARG A 1 93 ? -8.937 -13.037 -0.901 1.00 95.06 93 ARG A CA 1
ATOM 713 C C . ARG A 1 93 ? -8.007 -11.841 -1.119 1.00 95.06 93 ARG A C 1
ATOM 715 O O . ARG A 1 93 ? -6.799 -12.042 -1.222 1.00 95.06 93 ARG A O 1
ATOM 722 N N . TYR A 1 94 ? -8.523 -10.608 -1.153 1.00 97.12 94 TYR A N 1
ATOM 723 C CA . TYR A 1 94 ? -7.666 -9.421 -1.214 1.00 97.12 94 TYR A CA 1
ATOM 724 C C . TYR A 1 94 ? -6.836 -9.277 0.074 1.00 97.12 94 TYR A C 1
ATOM 726 O O . TYR A 1 94 ? -7.381 -9.409 1.172 1.00 97.12 94 TYR A O 1
ATOM 734 N N . PRO A 1 95 ? -5.544 -8.908 -0.014 1.00 97.06 95 PRO A N 1
ATOM 735 C CA . PRO A 1 95 ? -4.645 -8.851 1.146 1.00 97.06 95 PRO A CA 1
ATOM 736 C C . PRO A 1 95 ? -4.959 -7.718 2.139 1.00 97.06 95 PRO A C 1
ATOM 738 O O . PRO A 1 95 ? -4.443 -7.720 3.254 1.00 97.06 95 PRO A O 1
ATOM 741 N N . TYR A 1 96 ? -5.786 -6.756 1.727 1.00 97.31 96 TYR A N 1
ATOM 742 C CA . TYR A 1 96 ? -6.241 -5.607 2.515 1.00 97.31 96 TYR A CA 1
ATOM 743 C C . TYR A 1 96 ? -7.725 -5.703 2.912 1.00 97.31 96 TYR A C 1
ATOM 745 O O . TYR A 1 96 ? -8.301 -4.729 3.402 1.00 97.31 96 TYR A O 1
ATOM 753 N N . TYR A 1 97 ? -8.367 -6.854 2.687 1.00 98.06 97 TYR A N 1
ATOM 754 C CA . TYR A 1 97 ? -9.793 -7.050 2.944 1.00 98.06 97 TYR A CA 1
ATOM 755 C C . TYR A 1 97 ? -10.191 -6.687 4.377 1.00 98.06 97 TYR A C 1
ATOM 757 O O . TYR A 1 97 ? -11.117 -5.903 4.585 1.00 98.06 97 TYR A O 1
ATOM 765 N N . ALA A 1 98 ? -9.480 -7.222 5.370 1.00 98.25 98 ALA A N 1
ATOM 766 C CA . ALA A 1 98 ? -9.820 -7.047 6.775 1.00 98.25 98 ALA A CA 1
ATOM 767 C C . ALA A 1 98 ? -9.764 -5.569 7.186 1.00 98.25 98 ALA A C 1
ATOM 769 O O . ALA A 1 98 ? -10.662 -5.078 7.870 1.00 98.25 98 ALA A O 1
ATOM 770 N N . PHE A 1 99 ? -8.760 -4.836 6.696 1.00 98.38 99 PHE A N 1
ATOM 771 C CA . PHE A 1 99 ? -8.646 -3.396 6.909 1.00 98.38 99 PHE A CA 1
ATOM 772 C C . PHE A 1 99 ? -9.824 -2.629 6.293 1.00 98.38 99 PHE A C 1
ATOM 774 O O . PHE A 1 99 ? -10.419 -1.776 6.951 1.00 98.38 99 PHE A O 1
ATOM 781 N N . VAL A 1 100 ? -10.234 -2.978 5.070 1.00 97.44 100 VAL A N 1
ATOM 782 C CA . VAL A 1 100 ? -11.423 -2.387 4.434 1.00 97.44 100 VAL A CA 1
ATOM 783 C C . VAL A 1 100 ? -12.692 -2.671 5.245 1.00 97.44 100 VAL A C 1
ATOM 785 O O . VAL A 1 100 ? -13.522 -1.776 5.408 1.00 97.44 100 VAL A O 1
ATOM 788 N N . GLN A 1 101 ? -12.856 -3.873 5.804 1.00 97.12 101 GLN A N 1
ATOM 789 C CA . GLN A 1 101 ? -14.018 -4.179 6.647 1.00 97.12 101 GLN A CA 1
ATOM 790 C C . GLN A 1 101 ? -14.038 -3.341 7.934 1.00 97.12 101 GLN A C 1
ATOM 792 O O . GLN A 1 101 ? -15.108 -2.873 8.333 1.00 97.12 101 GLN A O 1
ATOM 797 N N . LEU A 1 102 ? -12.876 -3.067 8.542 1.00 97.69 102 LEU A N 1
ATOM 798 C CA . LEU A 1 102 ? -12.780 -2.109 9.650 1.00 97.69 102 LEU A CA 1
ATOM 799 C C . LEU A 1 102 ? -13.233 -0.712 9.213 1.00 97.69 102 LEU A C 1
ATOM 801 O O . LEU A 1 102 ? -14.051 -0.099 9.893 1.00 97.69 102 LEU A O 1
ATOM 805 N N . MET A 1 103 ? -12.769 -0.228 8.056 1.00 97.44 103 MET A N 1
ATOM 806 C CA . MET A 1 103 ? -13.172 1.079 7.519 1.00 97.44 103 MET A CA 1
ATOM 807 C C . MET A 1 103 ? -14.682 1.166 7.266 1.00 97.44 103 MET A C 1
ATOM 809 O O . MET A 1 103 ? -15.294 2.195 7.560 1.00 97.44 103 MET A O 1
ATOM 813 N N . LYS A 1 104 ? -15.303 0.087 6.771 1.00 95.44 104 LYS A N 1
ATOM 814 C CA . LYS A 1 104 ? -16.762 -0.007 6.592 1.00 95.44 104 LYS A CA 1
ATOM 815 C C . LYS A 1 104 ? -17.492 0.083 7.930 1.00 95.44 104 LYS A C 1
ATOM 817 O O . LYS A 1 104 ? -18.400 0.899 8.067 1.00 95.44 104 LYS A O 1
ATOM 822 N N . LYS A 1 105 ? -17.066 -0.681 8.943 1.00 95.31 105 LYS A N 1
ATOM 823 C CA . LYS A 1 105 ? -17.635 -0.607 10.305 1.00 95.31 105 LYS A CA 1
ATOM 824 C C . LYS A 1 105 ? -17.414 0.752 10.972 1.00 95.31 105 LYS A C 1
ATOM 826 O O . LYS A 1 105 ? -18.245 1.179 11.764 1.00 95.31 105 LYS A O 1
ATOM 831 N N . ALA A 1 106 ? -16.333 1.440 10.623 1.00 96.25 106 ALA A N 1
ATOM 832 C CA . ALA A 1 106 ? -16.014 2.783 11.093 1.00 96.25 106 ALA A CA 1
ATOM 833 C C . ALA A 1 106 ? -16.772 3.901 10.353 1.00 96.25 106 ALA A C 1
ATOM 835 O O . ALA A 1 106 ? -16.523 5.075 10.620 1.00 96.25 106 ALA A O 1
ATOM 836 N N . GLY A 1 107 ? -17.651 3.575 9.396 1.00 95.38 107 GLY A N 1
ATOM 837 C CA . GLY A 1 107 ? -18.387 4.571 8.611 1.00 95.38 107 GLY A CA 1
ATOM 838 C C . GLY A 1 107 ? -17.494 5.435 7.712 1.00 95.38 107 GLY A C 1
ATOM 839 O O . GLY A 1 107 ? -17.873 6.543 7.346 1.00 95.38 107 GLY A O 1
ATOM 840 N N . MET A 1 108 ? -16.291 4.961 7.371 1.00 96.12 108 MET A N 1
ATOM 841 C CA . MET A 1 108 ? -15.335 5.718 6.556 1.00 96.12 108 MET A CA 1
ATOM 842 C C . MET A 1 108 ? -15.565 5.564 5.053 1.00 96.12 108 MET A C 1
ATOM 844 O O . MET A 1 108 ? -15.005 6.341 4.289 1.00 96.12 108 MET A O 1
ATOM 848 N N . ILE A 1 109 ? -16.346 4.578 4.612 1.00 94.94 109 ILE A N 1
ATOM 849 C CA . ILE A 1 109 ? -16.628 4.338 3.192 1.00 94.94 109 ILE A CA 1
ATOM 850 C C . ILE A 1 109 ? -18.051 4.795 2.878 1.00 94.94 109 ILE A C 1
ATOM 852 O O . ILE A 1 109 ? -18.995 4.404 3.561 1.00 94.94 109 ILE A O 1
ATOM 856 N N . SER A 1 110 ? -18.195 5.609 1.832 1.00 86.62 110 SER A N 1
ATOM 857 C CA . SER A 1 110 ? -19.486 6.068 1.313 1.00 86.62 110 SER A CA 1
ATOM 858 C C . SER A 1 110 ? -19.519 5.868 -0.196 1.00 86.62 110 SER A C 1
ATOM 860 O O . SER A 1 110 ? -18.763 6.503 -0.932 1.00 86.62 110 SER A O 1
ATOM 862 N N . GLY A 1 111 ? -20.361 4.943 -0.659 1.00 87.19 111 GLY A N 1
ATOM 863 C CA . GLY A 1 111 ? -20.371 4.522 -2.059 1.00 87.19 111 GLY A CA 1
ATOM 864 C C . GLY A 1 111 ? -18.996 4.005 -2.490 1.00 87.19 111 GLY A C 1
ATOM 865 O O . GLY A 1 111 ? -18.511 3.008 -1.962 1.00 87.19 111 GLY A O 1
ATOM 866 N N . THR A 1 112 ? -18.370 4.703 -3.437 1.00 86.31 112 THR A N 1
ATOM 867 C CA . THR A 1 112 ? -17.077 4.343 -4.039 1.00 86.31 112 THR A CA 1
ATOM 868 C C . THR A 1 112 ? -15.904 5.195 -3.540 1.00 86.31 112 THR A C 1
ATOM 870 O O . THR A 1 112 ? -14.869 5.245 -4.201 1.00 86.31 112 THR A O 1
ATOM 873 N N . SER A 1 113 ? -16.049 5.913 -2.421 1.00 87.94 113 SER A N 1
ATOM 874 C CA . SER A 1 113 ? -15.010 6.809 -1.895 1.00 87.94 113 SER A CA 1
ATOM 875 C C . SER A 1 113 ? -14.800 6.675 -0.387 1.00 87.94 113 SER A C 1
ATOM 877 O O . SER A 1 113 ? -15.625 6.107 0.340 1.00 87.94 113 SER A O 1
ATOM 879 N N . ILE A 1 114 ? -13.670 7.210 0.087 1.00 92.38 114 ILE A N 1
ATOM 880 C CA . ILE A 1 114 ? -13.305 7.241 1.505 1.00 92.38 114 ILE A CA 1
ATOM 881 C C . ILE A 1 114 ? -13.554 8.654 2.052 1.00 92.38 114 ILE A C 1
ATOM 883 O O . ILE A 1 114 ? -12.992 9.644 1.587 1.00 92.38 114 ILE A O 1
ATOM 887 N N . GLN A 1 115 ? -14.400 8.754 3.074 1.00 88.75 115 GLN A N 1
ATOM 888 C CA . GLN A 1 115 ? -14.851 10.008 3.671 1.00 88.75 115 GLN A CA 1
ATOM 889 C C . GLN A 1 115 ? -13.704 10.809 4.303 1.00 88.75 115 GLN A C 1
ATOM 891 O O . GLN A 1 115 ? -13.043 10.371 5.254 1.00 88.75 115 GLN A O 1
ATOM 896 N N . GLY A 1 116 ? -13.524 12.040 3.822 1.00 82.50 116 GLY A N 1
ATOM 897 C CA . GLY A 1 116 ? -12.491 12.961 4.299 1.00 82.50 116 GLY A CA 1
ATOM 898 C C . GLY A 1 116 ? -11.079 12.620 3.818 1.00 82.50 116 GLY A C 1
ATOM 899 O O . GLY A 1 116 ? -10.119 13.083 4.427 1.00 82.50 116 GLY A O 1
ATOM 900 N N . LEU A 1 117 ? -10.941 11.797 2.772 1.00 87.94 117 LEU A N 1
ATOM 901 C CA . LEU A 1 117 ? -9.668 11.555 2.099 1.00 87.94 117 LEU A CA 1
ATOM 902 C C . LEU A 1 117 ? -9.623 12.367 0.797 1.00 87.94 117 LEU A C 1
ATOM 904 O O . LEU A 1 117 ? -10.176 11.961 -0.225 1.00 87.94 117 LEU A O 1
ATOM 908 N N . VAL A 1 118 ? -8.989 13.539 0.849 1.00 84.88 118 VAL A N 1
ATOM 909 C CA . VAL A 1 118 ? -8.883 14.471 -0.283 1.00 84.88 118 VAL A CA 1
ATOM 910 C C . VAL A 1 118 ? -7.450 14.506 -0.810 1.00 84.88 118 VAL A C 1
ATOM 912 O O . VAL A 1 118 ? -6.476 14.413 -0.061 1.00 84.88 118 VAL A O 1
ATOM 915 N N . GLY A 1 119 ? -7.323 14.650 -2.128 1.00 90.06 119 GLY A N 1
ATOM 916 C CA . GLY A 1 119 ? -6.032 14.703 -2.799 1.00 90.06 119 GLY A CA 1
ATOM 917 C C . GLY A 1 119 ? -5.340 13.345 -2.857 1.00 90.06 119 GLY A C 1
ATOM 918 O O . GLY A 1 119 ? -5.973 12.290 -2.806 1.00 90.06 119 GLY A O 1
ATOM 919 N N . ARG A 1 120 ? -4.017 13.385 -3.020 1.00 94.38 120 ARG A N 1
ATOM 920 C CA . ARG A 1 120 ? -3.196 12.187 -3.167 1.00 94.38 120 ARG A CA 1
ATOM 921 C C . ARG A 1 120 ? -2.791 11.653 -1.802 1.00 94.38 120 ARG A C 1
ATOM 923 O O . ARG A 1 120 ? -2.531 12.438 -0.896 1.00 94.38 120 ARG A O 1
ATOM 930 N N . PHE A 1 121 ? -2.686 10.339 -1.646 1.00 96.44 121 PHE A N 1
ATOM 931 C CA . PHE A 1 121 ? -2.302 9.755 -0.359 1.00 96.44 121 PHE A CA 1
ATOM 932 C C . PHE A 1 121 ? -1.405 8.522 -0.484 1.00 96.44 121 PHE A C 1
ATOM 934 O O . PHE A 1 121 ? -1.321 7.895 -1.538 1.00 96.44 121 PHE A O 1
ATOM 941 N N . ALA A 1 122 ? -0.736 8.178 0.612 1.00 97.81 122 ALA A N 1
ATOM 942 C CA . ALA A 1 122 ? -0.091 6.893 0.832 1.00 97.81 122 ALA A CA 1
ATOM 943 C C . ALA A 1 122 ? -0.743 6.218 2.045 1.00 97.81 122 ALA A C 1
ATOM 945 O O . ALA A 1 122 ? -0.854 6.833 3.108 1.00 97.81 122 ALA A O 1
ATOM 946 N N . ALA A 1 123 ? -1.181 4.972 1.880 1.00 98.31 123 ALA A N 1
ATOM 947 C CA . ALA A 1 123 ? -1.751 4.153 2.943 1.00 98.31 123 ALA A CA 1
ATOM 948 C C . ALA A 1 123 ? -0.786 3.029 3.352 1.00 98.31 123 ALA A C 1
ATOM 950 O O . ALA A 1 123 ? -0.192 2.370 2.499 1.00 98.31 123 ALA A O 1
ATOM 951 N N . PHE A 1 124 ? -0.651 2.773 4.649 1.00 98.69 124 PHE A N 1
ATOM 952 C CA . PHE A 1 124 ? 0.144 1.656 5.171 1.00 98.69 124 PHE A CA 1
ATOM 953 C C . PHE A 1 124 ? -0.788 0.607 5.765 1.00 98.69 124 PHE A C 1
ATOM 955 O O . PHE A 1 124 ? -1.077 0.619 6.947 1.00 98.69 124 PHE A O 1
ATOM 962 N N . ILE A 1 125 ? -1.332 -0.266 4.931 1.00 98.75 125 ILE A N 1
ATOM 963 C CA . ILE A 1 125 ? -2.452 -1.131 5.294 1.00 98.75 125 ILE A CA 1
ATOM 964 C C . ILE A 1 125 ? -1.934 -2.403 5.982 1.00 98.75 125 ILE A C 1
ATOM 966 O O . ILE A 1 125 ? -1.159 -3.130 5.367 1.00 98.75 125 ILE A O 1
ATOM 970 N N . PRO A 1 126 ? -2.347 -2.738 7.216 1.00 98.69 126 PRO A N 1
ATOM 971 C CA . PRO A 1 126 ? -1.987 -4.025 7.799 1.00 98.69 126 PRO A CA 1
ATOM 972 C C . PRO A 1 126 ? -2.568 -5.184 6.989 1.00 98.69 126 PRO A C 1
ATOM 974 O O . PRO A 1 126 ? -3.686 -5.085 6.476 1.00 98.69 126 PRO A O 1
ATOM 977 N N . THR A 1 127 ? -1.829 -6.289 6.879 1.00 98.62 127 THR A N 1
ATOM 978 C CA . THR A 1 127 ? -2.354 -7.490 6.215 1.00 98.62 127 THR A CA 1
ATOM 979 C C . THR A 1 127 ? -3.549 -8.072 6.971 1.00 98.62 127 THR A C 1
ATOM 981 O O . THR A 1 127 ? -3.756 -7.806 8.158 1.00 98.62 127 THR A O 1
ATOM 984 N N . ASN A 1 128 ? -4.333 -8.918 6.301 1.00 98.00 128 ASN A N 1
ATOM 985 C CA . ASN A 1 128 ? -5.434 -9.640 6.942 1.00 98.00 128 ASN A CA 1
ATOM 986 C C . ASN A 1 128 ? -4.978 -10.407 8.197 1.00 98.00 128 ASN A C 1
ATOM 988 O O . ASN A 1 128 ? -5.678 -10.415 9.209 1.00 98.00 128 ASN A O 1
ATOM 992 N N . GLU A 1 129 ? -3.791 -11.015 8.157 1.00 97.69 129 GLU A N 1
ATOM 993 C CA . GLU A 1 129 ? -3.196 -11.740 9.282 1.00 97.69 129 GLU A CA 1
ATOM 994 C C . GLU A 1 129 ? -2.866 -10.796 10.444 1.00 97.69 129 GLU A C 1
ATOM 996 O O . GLU A 1 129 ? -3.221 -11.087 11.587 1.00 97.69 129 GLU A O 1
ATOM 1001 N N . ALA A 1 130 ? -2.263 -9.640 10.150 1.00 98.44 130 ALA A N 1
ATOM 1002 C CA . ALA A 1 130 ? -1.949 -8.613 11.140 1.00 98.44 130 ALA A CA 1
ATOM 1003 C C . ALA A 1 130 ? -3.210 -8.076 11.835 1.00 98.44 130 ALA A C 1
ATOM 1005 O O . ALA A 1 130 ? -3.230 -7.895 13.053 1.00 98.44 130 ALA A O 1
ATOM 1006 N N . ILE A 1 131 ? -4.290 -7.867 11.074 1.00 98.69 131 ILE A N 1
ATOM 1007 C CA . ILE A 1 131 ? -5.581 -7.434 11.620 1.00 98.69 131 ILE A CA 1
ATOM 1008 C C . ILE A 1 131 ? -6.185 -8.519 12.510 1.00 98.69 131 ILE A C 1
ATOM 1010 O O . ILE A 1 131 ? -6.615 -8.214 13.618 1.00 98.69 131 ILE A O 1
ATOM 1014 N N . ASN A 1 132 ? -6.194 -9.780 12.076 1.00 97.75 132 ASN A N 1
ATOM 1015 C CA . ASN A 1 132 ? -6.721 -10.888 12.880 1.00 97.75 132 ASN A CA 1
ATOM 1016 C C . ASN A 1 132 ? -5.956 -11.059 14.202 1.00 97.75 132 ASN A C 1
ATOM 1018 O O . ASN A 1 132 ? -6.571 -11.247 15.258 1.00 97.75 132 ASN A O 1
ATOM 1022 N N . ALA A 1 133 ? -4.627 -10.944 14.163 1.00 97.75 133 ALA A N 1
ATOM 1023 C CA . ALA A 1 133 ? -3.791 -10.953 15.358 1.00 97.75 133 ALA A CA 1
ATOM 1024 C C . ALA A 1 133 ? -4.101 -9.755 16.273 1.00 97.75 133 ALA A C 1
ATOM 1026 O O . ALA A 1 133 ? -4.314 -9.936 17.472 1.00 97.75 133 ALA A O 1
ATOM 1027 N N . GLY A 1 134 ? -4.214 -8.549 15.706 1.00 98.00 134 GLY A N 1
ATOM 1028 C CA . GLY A 1 134 ? -4.566 -7.336 16.444 1.00 98.00 134 GLY A CA 1
ATOM 1029 C C . GLY A 1 134 ? -5.957 -7.397 17.084 1.00 98.00 134 GLY A C 1
ATOM 1030 O O . GLY A 1 134 ? -6.137 -6.979 18.224 1.00 98.00 134 GLY A O 1
ATOM 1031 N N . LEU A 1 135 ? -6.944 -7.970 16.397 1.00 98.06 135 LEU A N 1
ATOM 1032 C CA . LEU A 1 135 ? -8.286 -8.188 16.941 1.00 98.06 135 LEU A CA 1
ATOM 1033 C C . LEU A 1 135 ? -8.252 -9.147 18.138 1.00 98.06 135 LEU A C 1
ATOM 1035 O O . LEU A 1 135 ? -8.784 -8.826 19.201 1.00 98.06 135 LEU A O 1
ATOM 1039 N N . THR A 1 136 ? -7.559 -10.279 17.990 1.00 96.44 136 THR A N 1
ATOM 1040 C CA . THR A 1 136 ? -7.403 -11.290 19.051 1.00 96.44 136 THR A CA 1
ATOM 1041 C C . THR A 1 136 ? -6.690 -10.719 20.278 1.00 96.44 136 THR A C 1
ATOM 1043 O O . THR A 1 136 ? -7.055 -11.025 21.410 1.00 96.44 136 THR A O 1
ATOM 1046 N N . ALA A 1 137 ? -5.695 -9.857 20.062 1.00 96.19 137 ALA A N 1
ATOM 1047 C CA . ALA A 1 137 ? -4.923 -9.216 21.120 1.00 96.19 137 ALA A CA 1
ATOM 1048 C C . ALA A 1 137 ? -5.595 -7.966 21.726 1.00 96.19 137 ALA A C 1
ATOM 1050 O O . ALA A 1 137 ? -4.991 -7.322 22.581 1.00 96.19 137 ALA A O 1
ATOM 1051 N N . GLY A 1 138 ? -6.803 -7.580 21.286 1.00 96.06 138 GLY A N 1
ATOM 1052 C CA . GLY A 1 138 ? -7.481 -6.368 21.774 1.00 96.06 138 GLY A CA 1
ATOM 1053 C C . GLY A 1 138 ? -6.734 -5.072 21.432 1.00 96.06 138 GLY A C 1
ATOM 1054 O O . GLY A 1 138 ? -6.771 -4.098 22.175 1.00 96.06 138 GLY A O 1
ATOM 1055 N N . GLN A 1 139 ? -6.011 -5.081 20.318 1.00 96.12 139 GLN A N 1
ATOM 1056 C CA . GLN A 1 139 ? -5.004 -4.095 19.934 1.00 96.12 139 GLN A CA 1
ATOM 1057 C C . GLN A 1 139 ? -5.493 -3.055 18.913 1.00 96.12 139 GLN A C 1
ATOM 1059 O O . GLN A 1 139 ? -4.703 -2.216 18.468 1.00 96.12 139 GLN A O 1
ATOM 1064 N N . ILE A 1 140 ? -6.762 -3.140 18.505 1.00 97.31 140 ILE A N 1
ATOM 1065 C CA . ILE A 1 140 ? -7.409 -2.229 17.557 1.00 97.31 140 ILE A CA 1
ATOM 1066 C C . ILE A 1 140 ? -8.392 -1.347 18.342 1.00 97.31 140 ILE A C 1
ATOM 1068 O O . ILE A 1 140 ? -9.446 -1.839 18.756 1.00 97.31 140 ILE A O 1
ATOM 1072 N N . PRO A 1 141 ? -8.067 -0.059 18.557 1.00 96.81 141 PRO A N 1
ATOM 1073 C CA . PRO A 1 141 ? -8.948 0.883 19.236 1.00 96.81 141 PRO A CA 1
ATOM 1074 C C . PRO A 1 141 ? -10.327 0.983 18.581 1.00 96.81 141 PRO A C 1
ATOM 1076 O O . PRO A 1 141 ? -10.464 0.932 17.357 1.00 96.81 141 PRO A O 1
ATOM 1079 N N . GLY A 1 142 ? -11.357 1.148 19.409 1.00 97.06 142 GLY A N 1
ATOM 1080 C CA . GLY A 1 142 ? -12.744 1.254 18.965 1.00 97.06 142 GLY A CA 1
ATOM 1081 C C . GLY A 1 142 ? -13.417 -0.065 18.571 1.00 97.06 142 GLY A C 1
ATOM 1082 O O . GLY A 1 142 ? -14.541 -0.028 18.071 1.00 97.06 142 GLY A O 1
ATOM 1083 N N . ILE A 1 143 ? -12.787 -1.222 18.806 1.00 96.94 143 ILE A N 1
ATOM 1084 C CA . ILE A 1 143 ? -13.428 -2.540 18.683 1.00 96.94 143 ILE A CA 1
ATOM 1085 C C . ILE A 1 143 ? -13.204 -3.366 19.948 1.00 96.94 143 ILE A C 1
ATOM 1087 O O . ILE A 1 143 ? -12.084 -3.514 20.426 1.00 96.94 143 ILE A O 1
ATOM 1091 N N . THR A 1 144 ? -14.272 -3.974 20.458 1.00 96.38 144 THR A N 1
ATOM 1092 C CA . THR A 1 144 ? -14.224 -4.928 21.574 1.00 96.38 144 THR A CA 1
ATOM 1093 C C . THR A 1 144 ? -14.758 -6.285 21.130 1.00 96.38 144 THR A C 1
ATOM 1095 O O . THR A 1 144 ? -15.780 -6.353 20.445 1.00 96.38 144 THR A O 1
ATOM 1098 N N . ASN A 1 145 ? -14.078 -7.368 21.530 1.00 95.44 145 ASN A N 1
ATOM 1099 C CA . ASN A 1 145 ? -14.390 -8.750 21.130 1.00 95.44 145 ASN A CA 1
ATOM 1100 C C . ASN A 1 145 ? -14.475 -8.932 19.604 1.00 95.44 145 ASN A C 1
ATOM 1102 O O . ASN A 1 145 ? -15.314 -9.683 19.104 1.00 95.44 145 ASN A O 1
ATOM 1106 N N . GLY A 1 146 ? -13.644 -8.194 18.866 1.00 96.06 146 GLY A N 1
ATOM 1107 C CA . GLY A 1 146 ? -13.673 -8.215 17.415 1.00 96.06 146 GLY A CA 1
ATOM 1108 C C . GLY A 1 146 ? -13.075 -9.493 16.844 1.00 96.06 146 GLY A C 1
ATOM 1109 O O . GLY A 1 146 ? -12.064 -9.984 17.339 1.00 96.06 146 GLY A O 1
ATOM 1110 N N . LYS A 1 147 ? -13.701 -10.034 15.801 1.00 96.69 147 LYS A N 1
ATOM 1111 C CA . LYS A 1 147 ? -13.231 -11.229 15.085 1.00 96.69 147 LYS A CA 1
ATOM 1112 C C . LYS A 1 147 ? -13.895 -11.329 13.718 1.00 96.69 147 LYS A C 1
ATOM 1114 O O . LYS A 1 147 ? -15.003 -10.834 13.530 1.00 96.69 147 LYS A O 1
ATOM 1119 N N . PHE A 1 148 ? -13.241 -12.010 12.784 1.00 94.94 148 PHE A N 1
ATOM 1120 C CA . PHE A 1 148 ? -13.864 -12.391 11.521 1.00 94.94 148 PHE A CA 1
ATOM 1121 C C . PHE A 1 148 ? -14.511 -13.771 11.648 1.00 94.94 148 PHE A C 1
ATOM 1123 O O . PHE A 1 148 ? -13.844 -14.743 11.996 1.00 94.94 148 PHE A O 1
ATOM 1130 N N . VAL A 1 149 ? -15.803 -13.863 11.340 1.00 92.94 149 VAL A N 1
ATOM 1131 C CA . VAL A 1 149 ? -16.565 -15.116 11.276 1.00 92.94 149 VAL A CA 1
ATOM 1132 C C . VAL A 1 149 ? -17.169 -15.219 9.884 1.00 92.94 149 VAL A C 1
ATOM 1134 O O . VAL A 1 149 ? -17.934 -14.351 9.473 1.00 92.94 149 VAL A O 1
ATOM 1137 N N . ASN A 1 150 ? -16.794 -16.254 9.125 1.00 87.38 150 ASN A N 1
ATOM 1138 C CA . ASN A 1 150 ? -17.233 -16.446 7.734 1.00 87.38 150 ASN A CA 1
ATOM 1139 C C . ASN A 1 150 ? -17.031 -15.192 6.855 1.00 87.38 150 ASN A C 1
ATOM 1141 O O . ASN A 1 150 ? -17.901 -14.815 6.075 1.00 87.38 150 ASN A O 1
ATOM 1145 N N . GLY A 1 151 ? -15.895 -14.509 7.028 1.00 84.75 151 GLY A N 1
ATOM 1146 C CA . GLY A 1 151 ? -15.567 -13.266 6.320 1.00 84.75 151 GLY A CA 1
ATOM 1147 C C . GLY A 1 151 ? -16.221 -12.005 6.896 1.00 84.75 151 GLY A C 1
ATOM 1148 O O . GLY A 1 151 ? -15.809 -10.904 6.560 1.00 84.75 151 GLY A O 1
ATOM 1149 N N . VAL A 1 152 ? -17.172 -12.112 7.822 1.00 89.12 152 VAL A N 1
ATOM 1150 C CA . VAL A 1 152 ? -17.852 -10.950 8.404 1.00 89.12 152 VAL A CA 1
ATOM 1151 C C . VAL A 1 152 ? -17.160 -10.513 9.690 1.00 89.12 152 VAL A C 1
ATOM 1153 O O . VAL A 1 152 ? -16.910 -11.322 10.580 1.00 89.12 152 VAL A O 1
ATOM 1156 N N . LEU A 1 153 ? -16.872 -9.214 9.803 1.00 94.06 153 LEU A N 1
ATOM 1157 C CA . LEU A 1 153 ? -16.363 -8.620 11.036 1.00 94.06 153 LEU A CA 1
ATOM 1158 C C . LEU A 1 153 ? -17.487 -8.496 12.081 1.00 94.06 153 LEU A C 1
ATOM 1160 O O . LEU A 1 153 ? -18.433 -7.714 11.911 1.00 94.06 153 LEU A O 1
ATOM 1164 N N . GLU A 1 154 ? -17.343 -9.246 13.168 1.00 94.50 154 GLU A N 1
ATOM 1165 C CA . GLU A 1 154 ? -18.154 -9.190 14.384 1.00 94.50 154 GLU A CA 1
ATOM 1166 C C . GLU A 1 154 ? -17.435 -8.402 15.491 1.00 94.50 154 GLU A C 1
ATOM 1168 O O . GLU A 1 154 ? -16.235 -8.142 15.399 1.00 94.50 154 GLU A O 1
ATOM 1173 N N . GLY A 1 155 ? -18.173 -8.036 16.543 1.00 94.31 155 GLY A N 1
ATOM 1174 C CA . GLY A 1 155 ? -17.675 -7.293 17.705 1.00 94.31 155 GLY A CA 1
ATOM 1175 C C . GLY A 1 155 ? -18.475 -6.021 17.986 1.00 94.31 155 GLY A C 1
ATOM 1176 O O . GLY A 1 155 ? -19.274 -5.569 17.162 1.00 94.31 155 GLY A O 1
ATOM 1177 N N . THR A 1 156 ? -18.254 -5.431 19.158 1.00 96.75 156 THR A N 1
ATOM 1178 C CA . THR A 1 156 ? -18.835 -4.131 19.520 1.00 96.75 156 THR A CA 1
ATOM 1179 C C . THR A 1 156 ? -17.944 -3.025 18.974 1.00 96.75 156 THR A C 1
ATOM 1181 O O . THR A 1 156 ? -16.748 -3.005 19.260 1.00 96.75 156 THR A O 1
ATOM 1184 N N . VAL A 1 157 ? -18.521 -2.106 18.197 1.00 97.19 157 VAL A N 1
ATOM 1185 C CA . VAL A 1 157 ? -17.776 -1.053 17.495 1.00 97.19 157 VAL A CA 1
ATOM 1186 C C . VAL A 1 157 ? -18.115 0.322 18.064 1.00 97.19 157 VAL A C 1
ATOM 1188 O O . VAL A 1 157 ? -19.266 0.753 18.025 1.00 97.19 157 VAL A O 1
ATOM 1191 N N . ASN A 1 158 ? -17.092 1.045 18.516 1.00 98.12 158 ASN A N 1
ATOM 1192 C CA . ASN A 1 158 ? -17.132 2.487 18.719 1.00 98.12 158 ASN A CA 1
ATOM 1193 C C . ASN A 1 158 ? -16.661 3.178 17.432 1.00 98.12 158 ASN A C 1
ATOM 1195 O O . ASN A 1 158 ? -15.464 3.316 17.173 1.00 98.12 158 ASN A O 1
ATOM 1199 N N . VAL A 1 159 ? -17.625 3.611 16.619 1.00 97.06 159 VAL A N 1
ATOM 1200 C CA . VAL A 1 159 ? -17.399 4.170 15.275 1.00 97.06 159 VAL A CA 1
ATOM 1201 C C . VAL A 1 159 ? -16.449 5.374 15.298 1.00 97.06 159 VAL A C 1
ATOM 1203 O O . VAL A 1 159 ? -15.565 5.490 14.446 1.00 97.06 159 VAL A O 1
ATOM 1206 N N . LEU A 1 160 ? -16.594 6.268 16.281 1.00 96.38 160 LEU A N 1
ATOM 1207 C CA . LEU A 1 160 ? -15.772 7.475 16.376 1.00 96.38 160 LEU A CA 1
ATOM 1208 C C . LEU A 1 160 ? -14.311 7.137 16.687 1.00 96.38 160 LEU A C 1
ATOM 1210 O O . LEU A 1 160 ? -13.398 7.668 16.059 1.00 96.38 160 LEU A O 1
ATOM 1214 N N . GLU A 1 161 ? -14.084 6.253 17.651 1.00 97.81 161 GLU A N 1
ATOM 1215 C CA . GLU A 1 161 ? -12.737 5.851 18.050 1.00 97.81 161 GLU A CA 1
ATOM 1216 C C . GLU A 1 161 ? -12.036 5.064 16.938 1.00 97.81 161 GLU A C 1
ATOM 1218 O O . GLU A 1 161 ? -10.915 5.406 16.553 1.00 97.81 161 GLU A O 1
ATOM 1223 N N . LEU A 1 162 ? -12.730 4.083 16.353 1.00 97.94 162 LEU A N 1
ATOM 1224 C CA . LEU A 1 162 ? -12.191 3.264 15.272 1.00 97.94 162 LEU A CA 1
ATOM 1225 C C . LEU A 1 162 ? -11.863 4.111 14.036 1.00 97.94 162 LEU A C 1
ATOM 1227 O O . LEU A 1 162 ? -10.796 3.959 13.446 1.00 97.94 162 LEU A O 1
ATOM 1231 N N . SER A 1 163 ? -12.738 5.044 13.647 1.00 97.19 163 SER A N 1
ATOM 1232 C CA . SER A 1 163 ? -12.474 5.911 12.490 1.00 97.19 163 SER A CA 1
ATOM 1233 C C . SER A 1 163 ? -11.269 6.829 12.709 1.00 97.19 163 SER A C 1
ATOM 1235 O O . SER A 1 163 ? -10.445 6.978 11.806 1.00 97.19 163 SER A O 1
ATOM 1237 N N . ARG A 1 164 ? -11.103 7.410 13.905 1.00 96.31 164 ARG A N 1
ATOM 1238 C CA . ARG A 1 164 ? -9.915 8.217 14.243 1.00 96.31 164 ARG A CA 1
ATOM 1239 C C . ARG A 1 164 ? -8.640 7.383 14.227 1.00 96.31 164 ARG A C 1
ATOM 1241 O O . ARG A 1 164 ? -7.609 7.867 13.771 1.00 96.31 164 ARG A O 1
ATOM 1248 N N . TYR A 1 165 ? -8.712 6.145 14.703 1.00 97.38 165 TYR A N 1
ATOM 1249 C CA . TYR A 1 165 ? -7.599 5.208 14.654 1.00 97.38 165 TYR A CA 1
ATOM 1250 C C . TYR A 1 165 ? -7.184 4.888 13.210 1.00 97.38 165 TYR A C 1
ATOM 1252 O O . TYR A 1 165 ? -6.028 5.083 12.836 1.00 97.38 165 TYR A O 1
ATOM 1260 N N . LEU A 1 166 ? -8.139 4.483 12.371 1.00 97.81 166 LEU A N 1
ATOM 1261 C CA . LEU A 1 166 ? -7.893 4.105 10.977 1.00 97.81 166 LEU A CA 1
ATOM 1262 C C . LEU A 1 166 ? -7.395 5.278 10.118 1.00 97.81 166 LEU A C 1
ATOM 1264 O O . LEU A 1 166 ? -6.585 5.077 9.216 1.00 97.81 166 LEU A O 1
ATOM 1268 N N . ARG A 1 167 ? -7.805 6.518 10.415 1.00 97.06 167 ARG A N 1
ATOM 1269 C CA . ARG A 1 167 ? -7.287 7.728 9.745 1.00 97.06 167 ARG A CA 1
ATOM 1270 C C . ARG A 1 167 ? -5.777 7.921 9.914 1.00 97.06 167 ARG A C 1
ATOM 1272 O O . ARG A 1 167 ? -5.161 8.542 9.051 1.00 97.06 167 ARG A O 1
ATOM 1279 N N . SER A 1 168 ? -5.166 7.368 10.964 1.00 97.06 168 SER A N 1
ATOM 1280 C CA . SER A 1 168 ? -3.715 7.464 11.184 1.00 97.06 168 SER A CA 1
ATOM 1281 C C . SER A 1 168 ? -2.885 6.663 10.177 1.00 97.06 168 SER A C 1
ATOM 1283 O O . SER A 1 168 ? -1.688 6.895 10.055 1.00 97.06 168 SER A O 1
ATOM 1285 N N . TYR A 1 169 ? -3.499 5.737 9.439 1.00 97.88 169 TYR A N 1
ATOM 1286 C CA . TYR A 1 169 ? -2.815 4.912 8.439 1.00 97.88 169 TYR A CA 1
ATOM 1287 C C . TYR A 1 169 ? -2.638 5.607 7.085 1.00 97.88 169 TYR A C 1
ATOM 1289 O O . TYR A 1 169 ? -2.019 5.042 6.182 1.00 97.88 169 TYR A O 1
ATOM 1297 N N . PHE A 1 170 ? -3.179 6.821 6.938 1.00 97.50 170 PHE A N 1
ATOM 1298 C CA . PHE A 1 170 ? -3.148 7.602 5.709 1.00 97.50 170 PHE A CA 1
ATOM 1299 C C . PHE A 1 170 ? -2.264 8.841 5.875 1.00 97.50 170 PHE A C 1
ATOM 1301 O O . PHE A 1 170 ? -2.512 9.697 6.728 1.00 97.50 170 PHE A O 1
ATOM 1308 N N . VAL A 1 171 ? -1.272 8.975 4.997 1.00 97.00 171 VAL A N 1
ATOM 1309 C CA . VAL A 1 171 ? -0.509 10.211 4.785 1.00 97.00 171 VAL A CA 1
ATOM 1310 C C . VAL A 1 171 ? -1.058 10.885 3.538 1.00 97.00 171 VAL A C 1
ATOM 1312 O O . VAL A 1 171 ? -1.012 10.299 2.460 1.00 97.00 171 VAL A O 1
ATOM 1315 N N . THR A 1 172 ? -1.586 12.101 3.670 1.00 95.69 172 THR A N 1
ATOM 1316 C CA . THR A 1 172 ? -2.239 12.817 2.562 1.00 95.69 172 THR A CA 1
ATOM 1317 C C . THR A 1 172 ? -1.418 14.014 2.102 1.00 95.69 172 THR A C 1
ATOM 1319 O O . THR A 1 172 ? -0.718 14.647 2.899 1.00 95.69 172 THR A O 1
ATOM 1322 N N . SER A 1 173 ? -1.552 14.361 0.822 1.00 94.75 173 SER A N 1
ATOM 1323 C CA . SER A 1 173 ? -0.932 15.537 0.212 1.00 94.75 173 SER A CA 1
ATOM 1324 C C . SER A 1 173 ? -1.567 16.854 0.669 1.00 94.75 173 SER A C 1
ATOM 1326 O O . SER A 1 173 ? -1.011 17.920 0.442 1.00 94.75 173 SER A O 1
ATOM 1328 N N . GLU A 1 174 ? -2.754 16.793 1.273 1.00 93.94 174 GLU A N 1
ATOM 1329 C CA . GLU A 1 174 ? -3.426 17.952 1.870 1.00 93.94 174 GLU A CA 1
ATOM 1330 C C . GLU A 1 174 ? -2.735 18.396 3.167 1.00 93.94 174 GLU A C 1
ATOM 1332 O O . GLU A 1 174 ? -2.628 19.587 3.449 1.00 93.94 174 GLU A O 1
ATOM 1337 N N . LEU A 1 175 ? -2.222 17.437 3.945 1.00 94.81 175 LEU A N 1
ATOM 1338 C CA . LEU A 1 175 ? -1.557 17.701 5.222 1.00 94.81 175 LEU A CA 1
ATOM 1339 C C . LEU A 1 175 ? -0.026 17.702 5.118 1.00 94.81 175 LEU A C 1
ATOM 1341 O O . LEU A 1 175 ? 0.647 18.143 6.052 1.00 94.81 175 LEU A O 1
ATOM 1345 N N . ASN A 1 176 ? 0.526 17.185 4.016 1.00 95.38 176 ASN A N 1
ATOM 1346 C CA . ASN A 1 176 ? 1.957 16.958 3.834 1.00 95.38 176 ASN A CA 1
ATOM 1347 C C . ASN A 1 176 ? 2.393 17.248 2.395 1.00 95.38 176 ASN A C 1
ATOM 1349 O O . ASN A 1 176 ? 1.652 17.016 1.446 1.00 95.38 176 ASN A O 1
ATOM 1353 N N . VAL A 1 177 ? 3.648 17.655 2.209 1.00 91.56 177 VAL A N 1
ATOM 1354 C CA . VAL A 1 177 ? 4.232 17.752 0.867 1.00 91.56 177 VAL A CA 1
ATOM 1355 C C . VAL A 1 177 ? 4.586 16.349 0.374 1.00 91.56 177 VAL A C 1
ATOM 1357 O O . VAL A 1 177 ? 5.451 15.685 0.941 1.00 91.56 177 VAL A O 1
ATOM 1360 N N 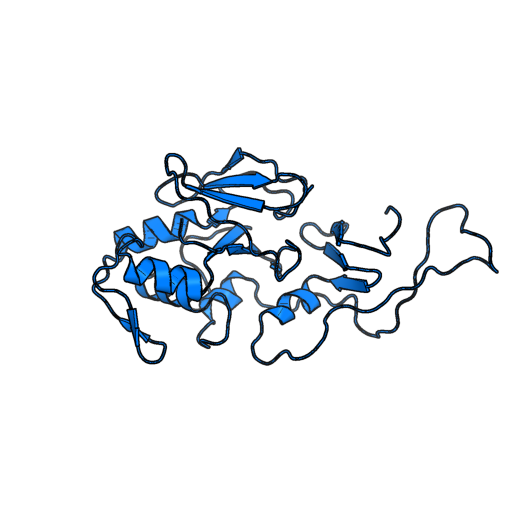. MET A 1 178 ? 3.930 15.905 -0.700 1.00 90.31 178 MET A N 1
ATOM 1361 C CA . MET A 1 178 ? 4.194 14.620 -1.350 1.00 90.31 178 MET A CA 1
ATOM 1362 C C . MET A 1 178 ? 4.588 14.839 -2.808 1.00 90.31 178 MET A C 1
ATOM 1364 O O . MET A 1 178 ? 3.794 15.335 -3.603 1.00 90.31 178 MET A O 1
ATOM 1368 N N . THR A 1 179 ? 5.806 14.437 -3.169 1.00 90.06 179 THR A N 1
ATOM 1369 C CA . THR A 1 179 ? 6.325 14.502 -4.550 1.00 90.06 179 THR A CA 1
ATOM 1370 C C . THR A 1 179 ? 6.570 13.120 -5.161 1.00 90.06 179 THR A C 1
ATOM 1372 O O . THR A 1 179 ? 6.746 12.999 -6.369 1.00 90.06 179 THR A O 1
ATOM 1375 N N . THR A 1 180 ? 6.555 12.070 -4.337 1.00 94.06 180 THR A N 1
ATOM 1376 C CA . THR A 1 180 ? 6.653 10.663 -4.738 1.00 94.06 180 THR A CA 1
ATOM 1377 C C . THR A 1 180 ? 5.954 9.778 -3.710 1.00 94.06 180 THR A C 1
ATOM 1379 O O . THR A 1 180 ? 5.770 10.189 -2.563 1.00 94.06 180 THR A O 1
ATOM 1382 N N . TYR A 1 181 ? 5.592 8.559 -4.102 1.00 96.69 181 TYR A N 1
ATOM 1383 C CA . TYR A 1 181 ? 5.202 7.510 -3.169 1.00 96.69 181 TYR A CA 1
ATOM 1384 C C . TYR A 1 181 ? 6.407 6.910 -2.433 1.00 96.69 181 TYR A C 1
ATOM 1386 O O . TYR A 1 181 ? 7.521 6.951 -2.970 1.00 96.69 181 TYR A O 1
ATOM 1394 N N . PRO A 1 182 ? 6.190 6.367 -1.219 1.00 97.25 182 PRO A N 1
ATOM 1395 C CA . PRO A 1 182 ? 7.233 5.727 -0.428 1.00 97.25 182 PRO A CA 1
ATOM 1396 C C . PRO A 1 182 ? 7.745 4.463 -1.122 1.00 97.25 182 PRO A C 1
ATOM 1398 O O . PRO A 1 182 ? 6.969 3.602 -1.528 1.00 97.25 182 PRO A O 1
ATOM 1401 N N . TYR A 1 183 ? 9.060 4.361 -1.242 1.00 97.12 183 TYR A N 1
ATOM 1402 C CA . TYR A 1 183 ? 9.823 3.158 -1.575 1.00 97.12 183 TYR A CA 1
ATOM 1403 C C . TYR A 1 183 ? 11.275 3.383 -1.135 1.00 97.12 183 TYR A C 1
ATOM 1405 O O . TYR A 1 183 ? 11.669 4.548 -0.986 1.00 97.12 183 TYR A O 1
ATOM 1413 N N . PRO A 1 184 ? 12.079 2.322 -0.939 1.00 97.00 184 PRO A N 1
ATOM 1414 C CA . PRO A 1 184 ? 13.463 2.484 -0.514 1.00 97.00 184 PRO A CA 1
ATOM 1415 C C . PRO A 1 184 ? 14.264 3.383 -1.464 1.00 97.00 184 PRO A C 1
ATOM 1417 O O . PRO A 1 184 ? 14.332 3.136 -2.671 1.00 97.00 184 PRO A O 1
ATOM 1420 N N . GLY A 1 185 ? 14.850 4.453 -0.928 1.00 94.25 185 GLY A N 1
ATOM 1421 C CA . GLY A 1 185 ? 15.611 5.448 -1.685 1.00 94.25 185 GLY A CA 1
ATOM 1422 C C . GLY A 1 185 ? 14.763 6.485 -2.431 1.00 94.25 185 GLY A C 1
ATOM 1423 O O . GLY A 1 185 ? 15.295 7.223 -3.264 1.00 94.25 185 GLY A O 1
ATOM 1424 N N . SER A 1 186 ? 13.457 6.566 -2.164 1.00 95.38 186 SER A N 1
ATOM 1425 C CA . SER A 1 186 ? 12.591 7.591 -2.756 1.00 95.38 186 SER A CA 1
ATOM 1426 C C . SER A 1 186 ? 12.923 9.014 -2.261 1.00 95.38 186 SER A C 1
ATOM 1428 O O . SER A 1 186 ? 13.684 9.241 -1.315 1.00 95.38 186 SER A O 1
ATOM 1430 N N . ALA A 1 187 ? 12.328 10.021 -2.905 1.00 94.00 187 ALA A N 1
ATOM 1431 C CA . ALA A 1 187 ? 12.397 11.405 -2.432 1.00 94.00 187 ALA A CA 1
ATOM 1432 C C . ALA A 1 187 ? 11.593 11.648 -1.136 1.00 94.00 187 ALA A C 1
ATOM 1434 O O . ALA A 1 187 ? 11.850 12.643 -0.458 1.00 94.00 187 ALA A O 1
ATOM 1435 N N . MET A 1 188 ? 10.665 10.754 -0.767 1.00 94.62 188 MET A N 1
ATOM 1436 C CA . MET A 1 188 ? 9.945 10.821 0.506 1.00 94.62 188 MET A CA 1
ATOM 1437 C C . MET A 1 188 ? 10.903 10.442 1.640 1.00 94.62 188 MET A C 1
ATOM 1439 O O . MET A 1 188 ? 11.372 9.309 1.712 1.00 94.62 188 MET A O 1
ATOM 1443 N N . LYS A 1 189 ? 11.238 11.408 2.499 1.00 94.94 189 LYS A N 1
ATOM 1444 C CA . LYS A 1 189 ? 12.232 11.233 3.567 1.00 94.94 189 LYS A CA 1
ATOM 1445 C C . LYS A 1 189 ? 11.618 10.652 4.832 1.00 94.94 189 LYS A C 1
ATOM 1447 O O . LYS A 1 189 ? 10.458 10.919 5.137 1.00 94.94 189 LYS A O 1
ATOM 1452 N N . SER A 1 190 ? 12.432 9.899 5.569 1.00 96.88 190 SER A N 1
ATOM 1453 C CA . SER A 1 190 ? 12.105 9.447 6.919 1.00 96.88 190 SER A CA 1
ATOM 1454 C C . SER A 1 190 ? 11.748 10.637 7.810 1.00 96.88 190 SER A C 1
ATOM 1456 O O . SER A 1 190 ? 12.393 11.686 7.741 1.00 96.88 190 SER A O 1
ATOM 1458 N N . GLY A 1 191 ? 10.725 10.478 8.641 1.00 96.12 191 GLY A N 1
ATOM 1459 C CA . GLY A 1 191 ? 10.210 11.537 9.499 1.00 96.12 191 GLY A CA 1
ATOM 1460 C C . GLY A 1 191 ? 8.755 11.318 9.892 1.00 96.12 191 GLY A C 1
ATOM 1461 O O . GLY A 1 191 ? 8.129 10.325 9.522 1.00 96.12 191 GLY A O 1
ATOM 1462 N N . THR A 1 192 ? 8.213 12.266 10.652 1.00 97.38 192 THR A N 1
ATOM 1463 C CA . THR A 1 192 ? 6.825 12.218 11.120 1.00 97.38 192 THR A CA 1
ATOM 1464 C C . THR A 1 192 ? 5.917 12.997 10.180 1.00 97.38 192 THR A C 1
ATOM 1466 O O . THR A 1 192 ? 6.044 14.215 10.046 1.00 97.38 192 THR A O 1
ATOM 1469 N N . PHE A 1 193 ? 4.967 12.296 9.572 1.00 97.44 193 PHE A N 1
ATOM 1470 C CA . PHE A 1 193 ? 3.943 12.860 8.704 1.00 97.44 193 PHE A CA 1
ATOM 1471 C C . PHE A 1 193 ? 2.661 13.131 9.486 1.00 97.44 193 PHE A C 1
ATOM 1473 O O . PHE A 1 193 ? 2.270 12.375 10.379 1.00 97.44 193 PHE A O 1
ATOM 1480 N N . ARG A 1 194 ? 1.983 14.224 9.142 1.00 96.69 194 ARG A N 1
ATOM 1481 C CA . ARG A 1 194 ? 0.676 14.561 9.704 1.00 96.69 194 ARG A CA 1
ATOM 1482 C C . ARG A 1 194 ? -0.377 13.614 9.143 1.00 96.69 194 ARG A C 1
ATOM 1484 O O . ARG A 1 194 ? -0.399 13.342 7.943 1.00 96.69 194 ARG A O 1
ATOM 1491 N N . THR A 1 195 ? -1.273 13.162 10.008 1.00 95.44 195 THR A N 1
ATOM 1492 C CA . THR A 1 195 ? -2.451 12.373 9.637 1.00 95.44 195 THR A CA 1
ATOM 1493 C C . THR A 1 195 ? -3.696 13.091 10.155 1.00 95.44 195 THR A C 1
ATOM 1495 O O . THR A 1 195 ? -3.598 13.967 11.017 1.00 95.44 195 THR A O 1
ATOM 1498 N N . SER A 1 196 ? -4.873 12.717 9.655 1.00 92.69 196 SER A N 1
ATOM 1499 C CA . SER A 1 196 ? -6.156 13.165 10.222 1.00 92.69 196 SER A CA 1
ATOM 1500 C C . SER A 1 196 ? -6.630 12.284 11.391 1.00 92.69 196 SER A C 1
ATOM 1502 O O . SER A 1 196 ? -7.781 12.385 11.820 1.00 92.69 196 SER A O 1
ATOM 1504 N N . GLY A 1 197 ? -5.771 11.376 11.866 1.00 93.00 197 GLY A N 1
ATOM 1505 C CA . GLY A 1 197 ? -6.088 10.390 12.889 1.00 93.00 197 GLY A CA 1
ATOM 1506 C C . GLY A 1 197 ? -5.712 10.813 14.306 1.00 93.00 197 GLY A C 1
ATOM 1507 O O . GLY A 1 197 ? -5.739 11.988 14.668 1.00 93.00 197 GLY A O 1
ATOM 1508 N N . VAL A 1 198 ? -5.398 9.821 15.141 1.00 91.75 198 VAL A N 1
ATOM 1509 C CA . VAL A 1 198 ? -5.044 10.023 16.558 1.00 91.75 198 VAL A CA 1
ATOM 1510 C C . VAL A 1 198 ? -3.621 10.543 16.765 1.00 91.75 198 VAL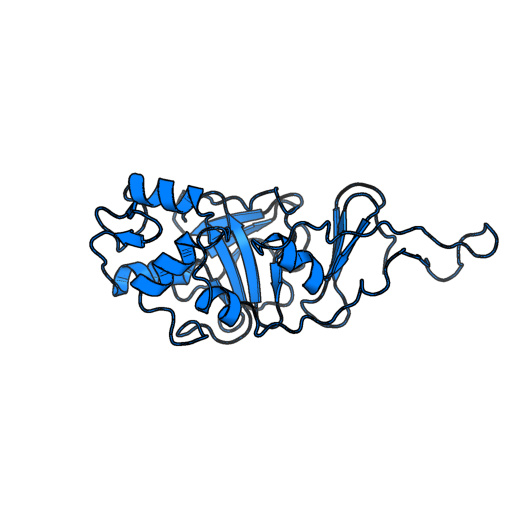 A C 1
ATOM 1512 O O . VAL A 1 198 ? -3.354 11.169 17.787 1.00 91.75 198 VAL A O 1
ATOM 1515 N N . ALA A 1 199 ? -2.713 10.289 15.820 1.00 93.50 199 ALA A N 1
ATOM 1516 C CA . ALA A 1 199 ? -1.308 10.671 15.910 1.00 93.50 199 ALA A CA 1
ATOM 1517 C C . ALA A 1 199 ? -0.677 10.804 14.518 1.00 93.50 199 ALA A C 1
ATOM 1519 O O . ALA A 1 199 ? -1.167 10.236 13.540 1.00 93.50 199 ALA A O 1
ATOM 1520 N N . GLY A 1 200 ? 0.443 11.528 14.434 1.00 96.75 200 GLY A N 1
ATOM 1521 C CA . GLY A 1 200 ? 1.282 11.518 13.236 1.00 96.75 200 GLY A CA 1
ATOM 1522 C C . GLY A 1 200 ? 1.829 10.116 12.947 1.00 96.75 200 GLY A C 1
ATOM 1523 O O . GLY A 1 200 ? 2.013 9.321 13.867 1.00 96.75 200 GLY A O 1
ATOM 1524 N N . LEU A 1 201 ? 2.103 9.824 11.679 1.00 98.00 201 LEU A N 1
ATOM 1525 C CA . LEU A 1 201 ? 2.694 8.562 11.244 1.00 98.00 201 LEU A CA 1
ATOM 1526 C C . LEU A 1 201 ? 4.188 8.778 11.012 1.00 98.00 201 LEU A C 1
ATOM 1528 O O . LEU A 1 201 ? 4.592 9.554 10.146 1.00 98.00 201 LEU A O 1
ATOM 1532 N N . MET A 1 202 ? 5.011 8.123 11.822 1.00 98.06 202 MET A N 1
ATOM 1533 C CA . MET A 1 202 ? 6.455 8.110 11.654 1.00 98.06 202 MET A CA 1
ATOM 1534 C C . MET A 1 202 ? 6.797 7.094 10.570 1.00 98.06 202 MET A C 1
ATOM 1536 O O . MET A 1 202 ? 6.499 5.916 10.719 1.00 98.06 202 MET A O 1
ATOM 1540 N N . TYR A 1 203 ? 7.384 7.561 9.474 1.00 98.06 203 TYR A N 1
ATOM 1541 C CA . TYR A 1 203 ? 7.857 6.747 8.359 1.00 98.06 203 TYR A CA 1
ATOM 1542 C C . TYR A 1 203 ? 9.378 6.652 8.408 1.00 98.06 203 TYR A C 1
ATOM 1544 O O . TYR A 1 203 ? 10.061 7.662 8.589 1.00 98.06 203 TYR A O 1
ATOM 1552 N N . THR A 1 204 ? 9.902 5.444 8.223 1.00 98.19 204 THR A N 1
ATOM 1553 C CA . THR A 1 204 ? 11.338 5.170 8.186 1.00 98.19 204 THR A CA 1
ATOM 1554 C C . THR A 1 204 ? 11.687 4.395 6.924 1.00 98.19 204 THR A C 1
ATOM 1556 O O . THR A 1 204 ? 11.176 3.304 6.691 1.00 98.19 204 THR A O 1
ATOM 1559 N N . ASP A 1 205 ? 12.599 4.956 6.139 1.00 97.81 205 ASP A N 1
ATOM 1560 C CA . ASP A 1 205 ? 13.320 4.298 5.053 1.00 97.81 205 ASP A CA 1
ATOM 1561 C C . ASP A 1 205 ? 14.774 4.083 5.495 1.00 97.81 205 ASP A C 1
ATOM 1563 O O . ASP A 1 205 ? 15.476 5.050 5.807 1.00 97.81 205 ASP A O 1
ATOM 1567 N N . ASN A 1 206 ? 15.223 2.826 5.549 1.00 96.00 206 ASN A N 1
ATOM 1568 C CA . ASN A 1 206 ? 16.612 2.478 5.880 1.00 96.00 206 ASN A CA 1
ATOM 1569 C C . ASN A 1 206 ? 17.470 2.148 4.643 1.00 96.00 206 ASN A C 1
ATOM 1571 O O . ASN A 1 206 ? 18.582 1.639 4.776 1.00 96.00 206 ASN A O 1
ATOM 1575 N N . GLY A 1 207 ? 16.959 2.424 3.442 1.00 94.56 207 GLY A N 1
ATOM 1576 C CA . GLY A 1 207 ? 17.618 2.190 2.160 1.00 94.56 207 GLY A CA 1
ATOM 1577 C C . GLY A 1 207 ? 17.332 0.821 1.540 1.00 94.56 207 GLY A C 1
ATOM 1578 O O . GLY A 1 207 ? 17.527 0.659 0.337 1.00 94.56 207 GLY A O 1
ATOM 1579 N N . SER A 1 208 ? 16.840 -0.152 2.313 1.00 94.31 208 SER A N 1
ATOM 1580 C CA . SER A 1 208 ? 16.497 -1.497 1.818 1.00 94.31 208 SER A CA 1
ATOM 1581 C C . SER A 1 208 ? 15.094 -1.967 2.203 1.00 94.31 208 SER A C 1
ATOM 1583 O O . SER A 1 208 ? 14.574 -2.899 1.594 1.00 94.31 208 SER A O 1
ATOM 1585 N N . SER A 1 209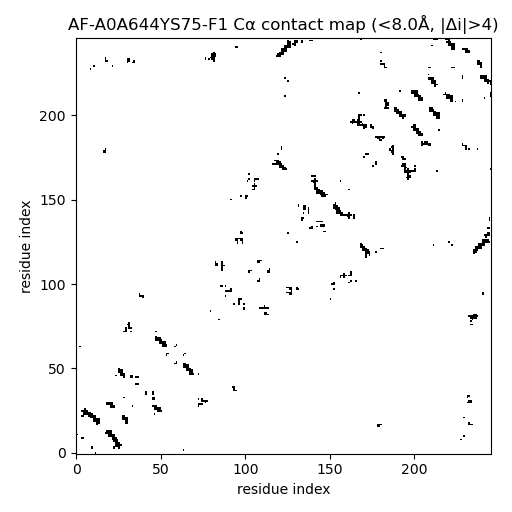 ? 14.470 -1.321 3.183 1.00 97.12 209 SER A N 1
ATOM 1586 C CA . SER A 1 209 ? 13.154 -1.655 3.716 1.00 97.12 209 SER A CA 1
ATOM 1587 C C . SER A 1 209 ? 12.472 -0.412 4.281 1.00 97.12 209 SER A C 1
ATOM 1589 O O . SER A 1 209 ? 13.115 0.612 4.529 1.00 97.12 209 SER A O 1
ATOM 1591 N N . LEU A 1 210 ? 11.162 -0.521 4.487 1.00 98.56 210 LEU A N 1
ATOM 1592 C CA . LEU A 1 210 ? 10.333 0.549 5.024 1.00 98.56 210 LEU A CA 1
ATOM 1593 C C . LEU A 1 210 ? 9.644 0.082 6.304 1.00 98.56 210 LEU A C 1
ATOM 1595 O O . LEU A 1 210 ? 9.209 -1.070 6.396 1.00 98.56 210 LEU A O 1
ATOM 1599 N N . SER A 1 211 ? 9.477 0.986 7.259 1.00 98.56 211 SER A N 1
ATOM 1600 C CA . SER A 1 211 ? 8.648 0.758 8.439 1.00 98.56 211 SER A CA 1
ATOM 1601 C C . SER A 1 211 ? 7.890 2.012 8.848 1.00 98.56 211 SER A C 1
ATOM 1603 O O . SER A 1 211 ? 8.234 3.134 8.462 1.00 98.56 211 SER A O 1
ATOM 1605 N N . VAL A 1 212 ? 6.825 1.801 9.616 1.00 98.56 212 VAL A N 1
ATOM 1606 C CA . VAL A 1 212 ? 5.954 2.855 10.120 1.00 98.56 212 VAL A CA 1
ATOM 1607 C C . VAL A 1 212 ? 5.524 2.592 11.559 1.00 98.56 212 VAL A C 1
ATOM 1609 O O . VAL A 1 212 ? 5.372 1.447 11.974 1.00 98.56 212 VAL A O 1
ATOM 1612 N N . ASN A 1 213 ? 5.292 3.650 12.324 1.00 97.50 213 ASN A N 1
ATOM 1613 C CA . ASN A 1 213 ? 4.667 3.589 13.644 1.00 97.50 213 ASN A CA 1
ATOM 1614 C C . ASN A 1 213 ? 3.888 4.875 13.920 1.00 97.50 213 ASN A C 1
ATOM 1616 O O . ASN A 1 213 ? 4.154 5.917 13.319 1.00 97.50 213 ASN A O 1
ATOM 1620 N N . LEU A 1 214 ? 2.935 4.829 14.851 1.00 97.12 214 LEU A N 1
ATOM 1621 C CA . LEU A 1 214 ? 2.298 6.056 15.324 1.00 97.12 214 LEU A CA 1
ATOM 1622 C C . LEU A 1 214 ? 3.257 6.820 16.240 1.00 97.12 214 LEU A C 1
ATOM 1624 O O . LEU A 1 214 ? 3.961 6.234 17.067 1.00 97.12 214 LEU A O 1
ATOM 1628 N N . ALA A 1 215 ? 3.292 8.142 16.093 1.00 93.56 215 ALA A N 1
ATOM 1629 C CA . ALA A 1 215 ? 4.125 9.009 16.911 1.00 93.56 215 ALA A CA 1
ATOM 1630 C C . ALA A 1 215 ? 3.800 8.813 18.402 1.00 93.56 215 ALA A C 1
ATOM 1632 O O . ALA A 1 215 ? 2.643 8.894 18.810 1.00 93.56 215 ALA A O 1
ATOM 1633 N N . GLY A 1 216 ? 4.831 8.548 19.207 1.00 89.06 216 GLY A N 1
ATOM 1634 C CA . GLY A 1 216 ? 4.685 8.259 20.638 1.00 89.06 216 GLY A CA 1
ATOM 1635 C C . GLY A 1 216 ? 4.292 6.815 20.972 1.00 89.06 216 GLY A C 1
ATOM 1636 O O . GLY A 1 216 ? 4.135 6.504 22.149 1.00 89.06 216 GLY A O 1
ATOM 1637 N N . GLN A 1 217 ? 4.161 5.928 19.980 1.00 90.81 217 GLN A N 1
ATOM 1638 C CA . GLN A 1 217 ? 3.904 4.502 20.189 1.00 90.81 217 GLN A CA 1
ATOM 1639 C C . GLN A 1 217 ? 5.136 3.650 19.862 1.00 90.81 217 GLN A C 1
ATOM 16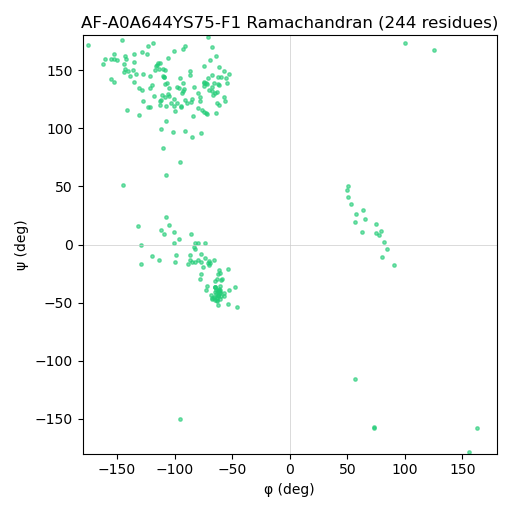41 O O . GLN A 1 217 ? 5.948 4.008 19.009 1.00 90.81 217 GLN A O 1
ATOM 1646 N N . SER A 1 218 ? 5.269 2.516 20.554 1.00 90.31 218 SER A N 1
ATOM 1647 C CA . SER A 1 218 ? 6.402 1.587 20.425 1.00 90.31 218 SER A CA 1
ATOM 1648 C C . SER A 1 218 ? 6.216 0.523 19.344 1.00 90.31 218 SER A C 1
ATOM 1650 O O . SER A 1 218 ? 7.185 -0.119 18.944 1.00 90.31 218 SER A O 1
ATOM 1652 N N . ARG A 1 219 ? 4.982 0.306 18.884 1.00 94.62 219 ARG A N 1
ATOM 1653 C CA . ARG A 1 219 ? 4.658 -0.725 17.900 1.00 94.62 219 ARG A CA 1
ATOM 1654 C C . ARG A 1 219 ? 5.052 -0.267 16.500 1.00 94.62 219 ARG A C 1
ATOM 1656 O O . ARG A 1 219 ? 4.599 0.776 16.039 1.00 94.62 219 ARG A O 1
ATOM 1663 N N . VAL A 1 220 ? 5.893 -1.058 15.838 1.00 97.50 220 VAL A N 1
ATOM 1664 C CA . VAL A 1 220 ? 6.436 -0.763 14.507 1.00 97.50 220 VAL A CA 1
ATOM 1665 C C . VAL A 1 220 ? 5.885 -1.766 13.506 1.00 97.50 220 VAL A C 1
ATOM 1667 O O . VAL A 1 220 ? 6.122 -2.959 13.655 1.00 97.50 220 VAL A O 1
ATOM 1670 N N . GLY A 1 221 ? 5.176 -1.279 12.490 1.00 98.12 221 GLY A N 1
ATOM 1671 C CA . GLY A 1 221 ? 4.767 -2.066 11.333 1.00 98.12 221 GLY A CA 1
ATOM 1672 C C . GLY A 1 221 ? 5.813 -2.021 10.240 1.00 98.12 221 GLY A C 1
ATOM 1673 O O . GLY A 1 221 ? 6.160 -0.950 9.736 1.00 98.12 221 GLY A O 1
ATOM 1674 N N . HIS A 1 222 ? 6.310 -3.187 9.854 1.00 98.56 222 HIS A N 1
ATOM 1675 C CA . HIS A 1 222 ? 7.254 -3.321 8.760 1.00 98.56 222 HIS A CA 1
ATOM 1676 C C . HIS A 1 222 ? 6.495 -3.569 7.466 1.00 98.56 222 HIS A C 1
ATOM 1678 O O . HIS A 1 222 ? 5.582 -4.393 7.409 1.00 98.56 222 HIS A O 1
ATOM 1684 N N . VAL A 1 223 ? 6.875 -2.857 6.404 1.00 98.69 223 VAL A N 1
ATOM 1685 C CA . VAL A 1 223 ? 6.332 -3.141 5.075 1.00 98.69 223 VAL A CA 1
ATOM 1686 C C . VAL A 1 223 ? 6.758 -4.545 4.663 1.00 98.69 223 VAL A C 1
ATOM 1688 O O . VAL A 1 223 ? 7.932 -4.905 4.756 1.00 98.69 223 VAL A O 1
ATOM 1691 N N . VAL A 1 224 ? 5.808 -5.348 4.192 1.00 97.88 224 VAL A N 1
ATOM 1692 C CA . VAL A 1 224 ? 6.074 -6.735 3.811 1.00 97.88 224 VAL A CA 1
ATOM 1693 C C . VAL A 1 224 ? 6.980 -6.795 2.578 1.00 97.88 224 VAL A C 1
ATOM 1695 O O . VAL A 1 224 ? 6.733 -6.160 1.550 1.00 97.88 224 VAL A O 1
ATOM 1698 N N . SER A 1 225 ? 8.022 -7.624 2.641 1.00 97.25 225 SER A N 1
ATOM 1699 C CA . SER A 1 225 ? 8.998 -7.776 1.552 1.00 97.25 225 SER A CA 1
ATOM 1700 C C . SER A 1 225 ? 8.463 -8.554 0.344 1.00 97.25 225 SER A C 1
ATOM 1702 O O . SER A 1 225 ? 9.087 -8.531 -0.720 1.00 97.25 225 SER A O 1
ATOM 1704 N N . LYS A 1 226 ? 7.293 -9.207 0.473 1.00 96.38 226 LYS A N 1
ATOM 1705 C CA . LYS A 1 226 ? 6.640 -10.029 -0.567 1.00 96.38 226 LYS A CA 1
ATOM 1706 C C . LYS A 1 226 ? 6.579 -9.329 -1.929 1.00 96.38 226 LYS A C 1
ATOM 1708 O O . LYS A 1 226 ? 6.751 -9.972 -2.960 1.00 96.38 226 LYS A O 1
ATOM 1713 N N . TYR A 1 227 ? 6.378 -8.013 -1.920 1.00 96.56 227 TYR A N 1
ATOM 1714 C CA . TYR A 1 227 ? 6.226 -7.177 -3.113 1.00 96.56 227 TYR A CA 1
ATOM 1715 C C . TYR A 1 227 ? 7.447 -6.288 -3.378 1.00 96.56 227 TYR A C 1
ATOM 1717 O O . TYR A 1 227 ? 7.347 -5.251 -4.026 1.00 96.56 227 TYR A O 1
ATOM 1725 N N . SER A 1 228 ? 8.616 -6.689 -2.866 1.00 97.19 228 SER A N 1
ATOM 1726 C CA . SER A 1 228 ? 9.896 -6.009 -3.093 1.00 97.19 228 SER A CA 1
ATOM 1727 C C . SER A 1 228 ? 9.905 -4.532 -2.670 1.00 97.19 228 SER A C 1
ATOM 1729 O O . SER A 1 228 ? 10.685 -3.746 -3.202 1.00 97.19 228 SER A O 1
ATOM 1731 N N . TYR A 1 229 ? 9.049 -4.163 -1.707 1.00 97.75 229 TYR A N 1
ATOM 1732 C CA . TYR A 1 229 ? 8.836 -2.787 -1.237 1.00 97.75 229 TYR A CA 1
ATOM 1733 C C . TYR A 1 229 ? 8.426 -1.799 -2.341 1.00 97.75 229 TYR A C 1
ATOM 1735 O O . TYR A 1 229 ? 8.562 -0.584 -2.172 1.00 97.75 229 TYR A O 1
ATOM 1743 N N . PHE A 1 230 ? 7.929 -2.296 -3.477 1.00 98.12 230 PHE A N 1
ATOM 1744 C CA . PHE A 1 230 ? 7.334 -1.445 -4.497 1.00 98.12 230 PHE A CA 1
ATOM 1745 C C . PHE A 1 230 ? 5.950 -0.984 -4.032 1.00 98.12 230 PHE A C 1
ATOM 1747 O O . PHE A 1 230 ? 5.184 -1.793 -3.505 1.00 98.12 230 PHE A O 1
ATOM 1754 N N . PRO A 1 231 ? 5.614 0.303 -4.208 1.00 97.56 231 PRO A N 1
ATOM 1755 C CA . PRO A 1 231 ? 4.301 0.801 -3.851 1.00 97.56 231 PRO A CA 1
ATOM 1756 C C . PRO A 1 231 ? 3.281 0.293 -4.866 1.00 97.56 231 PRO A C 1
ATOM 1758 O O . PRO A 1 231 ? 3.525 0.334 -6.070 1.00 97.56 231 PRO A O 1
ATOM 1761 N N . PHE A 1 232 ? 2.104 -0.106 -4.396 1.00 97.75 232 PHE A N 1
ATOM 1762 C CA . PHE A 1 232 ? 0.956 -0.299 -5.276 1.00 97.75 232 PHE A CA 1
ATOM 1763 C C . PHE A 1 232 ? 0.386 1.067 -5.628 1.00 97.75 232 PHE A C 1
ATOM 1765 O O . PHE A 1 232 ? -0.327 1.666 -4.823 1.00 97.75 232 PHE A O 1
ATOM 1772 N N . ALA A 1 233 ? 0.790 1.608 -6.774 1.00 95.94 233 ALA A N 1
ATOM 1773 C CA . ALA A 1 233 ? 0.573 2.999 -7.143 1.00 95.94 233 ALA A CA 1
ATOM 1774 C C . ALA A 1 233 ? -0.609 3.157 -8.109 1.00 95.94 233 ALA A C 1
ATOM 1776 O O . ALA A 1 233 ? -0.626 2.573 -9.189 1.00 95.94 233 ALA A O 1
ATOM 1777 N N . TYR A 1 234 ? -1.561 4.002 -7.729 1.00 94.62 234 TYR A N 1
ATOM 1778 C CA . TYR A 1 234 ? -2.764 4.357 -8.479 1.00 94.62 234 TYR A CA 1
ATOM 1779 C C . TYR A 1 234 ? -2.770 5.859 -8.786 1.00 94.62 234 TYR A C 1
ATOM 1781 O O . TYR A 1 234 ? -1.945 6.637 -8.294 1.00 94.62 234 TYR A O 1
ATOM 1789 N N . LYS A 1 235 ? -3.740 6.303 -9.592 1.00 90.62 235 LYS A N 1
ATOM 1790 C CA . LYS A 1 235 ? -3.855 7.711 -10.008 1.00 90.62 235 LYS A CA 1
ATOM 1791 C C . LYS A 1 235 ? -4.091 8.703 -8.864 1.00 90.62 235 LYS A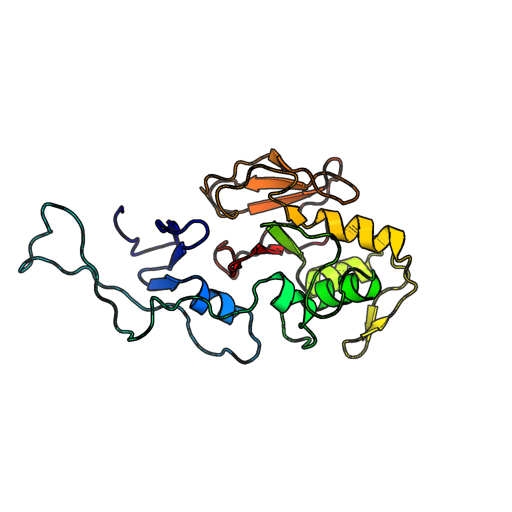 C 1
ATOM 1793 O O . LYS A 1 235 ? -3.729 9.868 -9.014 1.00 90.62 235 LYS A O 1
ATOM 1798 N N . ASP A 1 236 ? -4.659 8.266 -7.747 1.00 92.62 236 ASP A N 1
ATOM 1799 C CA . ASP A 1 236 ? -5.087 9.059 -6.584 1.00 92.62 236 ASP A CA 1
ATOM 1800 C C . ASP A 1 236 ? -4.374 8.659 -5.277 1.00 92.62 236 ASP A C 1
ATOM 1802 O O . ASP A 1 236 ? -4.452 9.377 -4.287 1.00 92.62 236 ASP A O 1
ATOM 1806 N N . GLY A 1 237 ? -3.621 7.561 -5.246 1.00 95.50 237 GLY A N 1
ATOM 1807 C CA . GLY A 1 237 ? -2.952 7.112 -4.030 1.00 95.50 237 GLY A CA 1
ATOM 1808 C C . GLY A 1 237 ? -2.057 5.901 -4.242 1.00 95.50 237 GLY A C 1
ATOM 1809 O O . GLY A 1 237 ? -2.062 5.290 -5.305 1.00 95.50 237 GLY A O 1
ATOM 1810 N N . CYS A 1 238 ? -1.281 5.545 -3.227 1.00 97.69 238 CYS A N 1
ATOM 1811 C CA . CYS A 1 238 ? -0.633 4.243 -3.170 1.00 97.69 238 CYS A CA 1
ATOM 1812 C C . CYS A 1 238 ? -0.903 3.549 -1.847 1.00 97.69 238 CYS A C 1
ATOM 1814 O O . CYS A 1 238 ? -1.284 4.191 -0.865 1.00 97.69 238 CYS A O 1
ATOM 1816 N N . PHE A 1 239 ? -0.614 2.255 -1.796 1.00 98.62 239 PHE A N 1
ATOM 1817 C CA . PHE A 1 239 ? -0.489 1.575 -0.520 1.00 98.62 239 PHE A CA 1
ATOM 1818 C C . PHE A 1 239 ? 0.731 0.664 -0.441 1.00 98.62 239 PHE A C 1
ATOM 1820 O O . PHE A 1 239 ? 1.263 0.196 -1.450 1.00 98.62 239 PHE A O 1
ATOM 1827 N N . HIS A 1 240 ? 1.132 0.419 0.800 1.00 98.75 240 HIS A N 1
ATOM 1828 C CA . HIS A 1 240 ? 1.986 -0.684 1.219 1.00 98.75 240 HIS A CA 1
ATOM 1829 C C . HIS A 1 240 ? 1.210 -1.587 2.160 1.00 98.75 240 HIS A C 1
ATOM 1831 O O . HIS A 1 240 ? 0.299 -1.125 2.845 1.00 98.75 240 HIS A O 1
ATOM 1837 N N . LEU A 1 241 ? 1.595 -2.857 2.210 1.00 98.81 241 LEU A N 1
ATOM 1838 C CA . LEU A 1 241 ? 1.101 -3.784 3.220 1.00 98.81 241 LEU A CA 1
ATOM 1839 C C . LEU A 1 241 ? 2.096 -3.854 4.376 1.00 98.81 241 LEU A C 1
ATOM 1841 O O . LEU A 1 241 ? 3.292 -3.979 4.117 1.00 98.81 241 LEU A O 1
ATOM 1845 N N . ILE A 1 242 ? 1.617 -3.791 5.616 1.00 98.81 242 ILE A N 1
ATOM 1846 C CA . ILE A 1 242 ? 2.443 -3.905 6.825 1.00 98.81 242 ILE A CA 1
ATOM 1847 C C . ILE A 1 242 ? 2.066 -5.136 7.653 1.00 98.81 242 ILE A C 1
ATOM 1849 O O . ILE A 1 242 ? 0.922 -5.586 7.638 1.00 98.81 242 ILE A O 1
ATOM 1853 N N . ASP A 1 243 ? 3.038 -5.695 8.361 1.00 98.31 243 ASP A N 1
ATOM 1854 C CA . ASP A 1 243 ? 2.915 -6.958 9.100 1.00 98.31 243 ASP A CA 1
ATOM 1855 C C . ASP A 1 243 ? 2.285 -6.837 10.497 1.00 98.31 243 ASP A C 1
ATOM 1857 O O . ASP A 1 243 ? 2.058 -7.847 11.163 1.00 98.31 243 ASP A O 1
ATOM 1861 N N . THR A 1 244 ? 1.957 -5.622 10.938 1.00 97.94 244 THR A N 1
ATOM 1862 C CA . THR A 1 244 ? 1.301 -5.382 12.224 1.00 97.94 244 THR A CA 1
ATOM 1863 C C . THR A 1 244 ? 0.313 -4.224 12.143 1.00 97.94 244 THR A C 1
ATOM 1865 O O . THR A 1 244 ? 0.428 -3.335 11.299 1.00 97.94 244 THR A O 1
ATOM 1868 N N . VAL A 1 245 ? -0.670 -4.225 13.037 1.00 98.00 245 VAL A N 1
ATOM 1869 C CA . VAL A 1 245 ? -1.499 -3.042 13.300 1.00 98.00 245 VAL A CA 1
ATOM 1870 C C . VAL A 1 245 ? -0.665 -1.990 14.029 1.00 98.00 245 VAL A C 1
ATOM 1872 O O . VAL A 1 245 ? 0.171 -2.355 14.840 1.00 98.00 245 VAL A O 1
ATOM 1875 N N . LEU A 1 246 ? -0.863 -0.703 13.751 1.00 95.06 246 LEU A N 1
ATOM 1876 C CA . LEU A 1 246 ? -0.103 0.405 14.347 1.00 95.06 246 LEU A CA 1
ATOM 1877 C C . LEU A 1 246 ? -0.657 0.845 15.683 1.00 95.06 246 LEU A C 1
ATOM 1879 O O . LEU A 1 246 ? -1.892 0.974 15.799 1.00 95.06 246 LEU A O 1
#

InterPro domains:
  IPR000782 FAS1 domain [PS50213] (83-246)
  IPR036378 FAS1 domain superfamily [G3DSA:2.30.180.10] (85-246)